Protein AF-A0A2E1AQG1-F1 (afdb_monomer)

Solvent-accessible surface area (backbone atoms only — not comparable to full-atom values): 12744 Å² total; per-residue (Å²): 137,88,87,83,90,90,83,89,88,88,87,85,87,79,85,88,83,90,83,78,85,82,71,75,78,73,75,79,74,76,80,74,81,80,77,79,81,77,80,82,77,78,82,75,81,82,76,81,82,84,79,79,64,72,43,69,56,70,80,37,76,49,60,61,78,71,33,79,49,62,46,41,30,23,23,71,47,75,44,97,76,49,41,70,67,37,51,75,57,57,34,44,80,48,44,34,42,35,45,45,58,97,94,46,77,48,78,45,64,56,65,44,76,56,95,62,32,36,41,38,72,43,82,41,80,38,78,95,74,76,41,54,16,45,30,39,39,42,34,47,84,71,81,81,67,60,66,88,73,76,58,65,41,94,36,27,29,37,33,42,35,42,34,62,42,83,81,75,77,86,47,96,64,69,104,54,77,70,61,92,80,46,55,71,66,58,48,28,61,77,67,69,55,79,131

pLDDT: mean 80.33, std 19.37, range [36.91, 98.69]

Structure (mmCIF, N/CA/C/O backbone):
data_AF-A0A2E1AQG1-F1
#
_entry.id   AF-A0A2E1AQG1-F1
#
loop_
_atom_site.group_PDB
_atom_site.id
_atom_site.type_symbol
_atom_site.label_atom_id
_atom_site.label_alt_id
_atom_site.label_comp_id
_atom_site.label_asym_id
_atom_site.label_entity_id
_atom_site.label_seq_id
_atom_site.pdbx_PDB_ins_code
_atom_site.Cartn_x
_atom_site.Cartn_y
_atom_site.Cartn_z
_atom_site.occupancy
_atom_site.B_iso_or_equiv
_atom_site.auth_seq_id
_atom_site.auth_comp_id
_atom_site.auth_asym_id
_atom_site.auth_atom_id
_atom_site.pdbx_PDB_model_num
ATOM 1 N N . MET A 1 1 ? -82.020 84.913 109.593 1.00 38.91 1 MET A N 1
ATOM 2 C CA . MET A 1 1 ? -80.993 85.312 108.605 1.00 38.91 1 MET A CA 1
ATOM 3 C C . MET A 1 1 ? -79.944 84.207 108.634 1.00 38.91 1 MET A C 1
ATOM 5 O O . MET A 1 1 ? -79.184 84.176 109.581 1.00 38.91 1 MET A O 1
ATOM 9 N N . LYS A 1 2 ? -80.034 83.095 107.892 1.00 45.03 2 LYS A N 1
ATOM 10 C CA . LYS A 1 2 ? -80.211 82.860 106.443 1.00 45.03 2 LYS A CA 1
ATOM 11 C C . LYS A 1 2 ? -79.104 83.507 105.603 1.00 45.03 2 LYS A C 1
ATOM 13 O O . LYS A 1 2 ? -79.274 84.641 105.178 1.00 45.03 2 LYS A O 1
ATOM 18 N N . THR A 1 3 ? -78.050 82.741 105.327 1.00 37.94 3 THR A N 1
ATOM 19 C CA . THR A 1 3 ? -77.220 82.851 104.119 1.00 37.94 3 THR A CA 1
ATOM 20 C C . THR A 1 3 ? -76.900 81.438 103.616 1.00 37.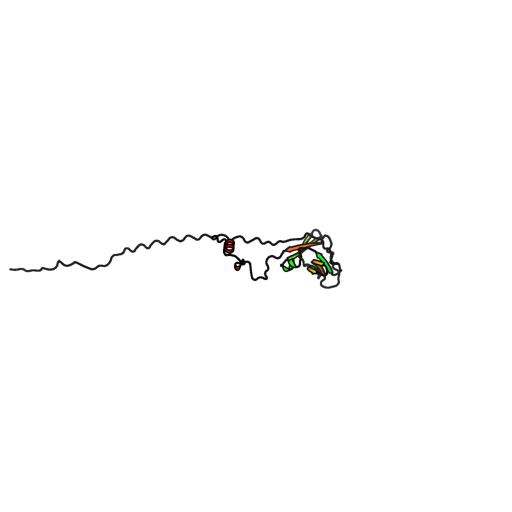94 3 THR A C 1
ATOM 22 O O . THR A 1 3 ? -76.412 80.577 104.340 1.00 37.94 3 THR A O 1
ATOM 25 N N . THR A 1 4 ? -77.342 81.217 102.384 1.00 45.06 4 THR A N 1
ATOM 26 C CA . THR A 1 4 ? -77.542 79.996 101.587 1.00 45.06 4 THR A CA 1
ATOM 27 C C . THR A 1 4 ? -76.288 79.654 100.762 1.00 45.06 4 THR A C 1
ATOM 29 O O . THR A 1 4 ? -75.619 80.559 100.286 1.00 45.06 4 THR A O 1
ATOM 32 N N . PHE A 1 5 ? -75.844 78.392 100.718 1.00 46.50 5 PHE A N 1
ATOM 33 C CA . PHE A 1 5 ? -76.221 77.330 99.757 1.00 46.50 5 PHE A CA 1
ATOM 34 C C . PHE A 1 5 ? -75.503 77.446 98.394 1.00 46.50 5 PHE A C 1
ATOM 36 O O . PHE A 1 5 ? -75.969 78.156 97.513 1.00 46.50 5 PHE A O 1
ATOM 43 N N . PHE A 1 6 ? -74.398 76.707 98.217 1.00 41.84 6 PHE A N 1
ATOM 44 C CA . PHE A 1 6 ? -73.864 76.304 96.906 1.00 41.84 6 PHE A CA 1
ATOM 45 C C . PHE A 1 6 ? -73.159 74.942 97.060 1.00 41.84 6 PHE A C 1
ATOM 47 O O . PHE A 1 6 ? -71.983 74.847 97.397 1.00 41.84 6 PHE A O 1
ATOM 54 N N . TYR A 1 7 ? -73.957 73.884 96.912 1.00 38.12 7 TYR A N 1
ATOM 55 C CA . TYR A 1 7 ? -73.575 72.472 96.925 1.00 38.12 7 TYR A CA 1
ATOM 56 C C . TYR A 1 7 ? -73.614 71.940 95.489 1.00 38.12 7 TYR A C 1
ATOM 58 O O . TYR A 1 7 ? -74.551 72.254 94.759 1.00 38.12 7 TYR A O 1
ATOM 66 N N . GLY A 1 8 ? -72.678 71.054 95.142 1.00 36.91 8 GLY A N 1
ATOM 67 C CA . GLY A 1 8 ? -72.889 70.077 94.068 1.00 36.91 8 GLY A CA 1
ATOM 68 C C . GLY A 1 8 ? -71.890 70.133 92.919 1.00 36.91 8 GLY A C 1
ATOM 69 O O . GLY A 1 8 ? -72.285 70.425 91.798 1.00 36.91 8 GLY A O 1
ATOM 70 N N . LEU A 1 9 ? -70.610 69.822 93.171 1.00 38.72 9 LEU A N 1
ATOM 71 C CA . LEU A 1 9 ? -69.660 69.558 92.082 1.00 38.72 9 LEU A CA 1
ATOM 72 C C . LEU A 1 9 ? -68.410 68.792 92.543 1.00 38.72 9 LEU A C 1
ATOM 74 O O . LEU A 1 9 ? -67.319 69.338 92.471 1.00 38.72 9 LEU A O 1
ATOM 78 N N . LEU A 1 10 ? -68.518 67.560 93.065 1.00 38.16 10 LEU A N 1
ATOM 79 C CA . LEU A 1 10 ? -67.290 66.775 93.298 1.00 38.16 10 LEU A CA 1
ATOM 80 C C . LEU A 1 10 ? -67.472 65.259 93.469 1.00 38.16 10 LEU A C 1
ATOM 82 O O . LEU A 1 10 ? -66.838 64.675 94.335 1.00 38.16 10 LEU A O 1
ATOM 86 N N . PHE A 1 11 ? -68.331 64.595 92.689 1.00 42.22 11 PHE A N 1
ATOM 87 C CA . PHE A 1 11 ? -68.419 63.126 92.768 1.00 42.22 11 PHE A CA 1
ATOM 88 C C . PHE A 1 11 ? -68.965 62.484 91.482 1.00 42.22 11 PHE A C 1
ATOM 90 O O . PHE A 1 11 ? -70.027 61.877 91.476 1.00 42.22 11 PHE A O 1
ATOM 97 N N . MET A 1 12 ? -68.262 62.646 90.358 1.00 44.31 12 MET A N 1
ATOM 98 C CA . MET A 1 12 ? -68.451 61.782 89.184 1.00 44.31 12 MET A CA 1
ATOM 99 C C . MET A 1 12 ? -67.261 61.915 88.231 1.00 44.31 12 MET A C 1
ATOM 101 O O . MET A 1 12 ? -67.184 62.849 87.443 1.00 44.31 12 MET A O 1
ATOM 105 N N . ALA A 1 13 ? -66.324 60.979 88.319 1.00 41.41 13 ALA A N 1
ATOM 106 C CA . ALA A 1 13 ? -65.370 60.696 87.249 1.00 41.41 13 ALA A CA 1
ATOM 107 C C . ALA A 1 13 ? -64.906 59.243 87.399 1.00 41.41 13 ALA A C 1
ATOM 109 O O . ALA A 1 13 ? -63.750 58.953 87.688 1.00 41.41 13 ALA A O 1
ATOM 110 N N . ALA A 1 14 ? -65.868 58.330 87.275 1.00 44.53 14 ALA A N 1
ATOM 111 C CA . ALA A 1 14 ? -65.609 56.926 87.027 1.00 44.53 14 ALA A CA 1
ATOM 112 C C . ALA A 1 14 ? -65.996 56.630 85.574 1.00 44.53 14 ALA A C 1
ATOM 114 O O . ALA A 1 14 ? -67.087 57.003 85.150 1.00 44.53 14 ALA A O 1
ATOM 115 N N . LEU A 1 15 ? -65.106 55.897 84.901 1.00 43.75 15 LEU A N 1
ATOM 116 C CA . LEU A 1 15 ? -65.308 55.093 83.691 1.00 43.75 15 LEU A CA 1
ATOM 117 C C . LEU A 1 15 ? -65.140 55.766 82.311 1.0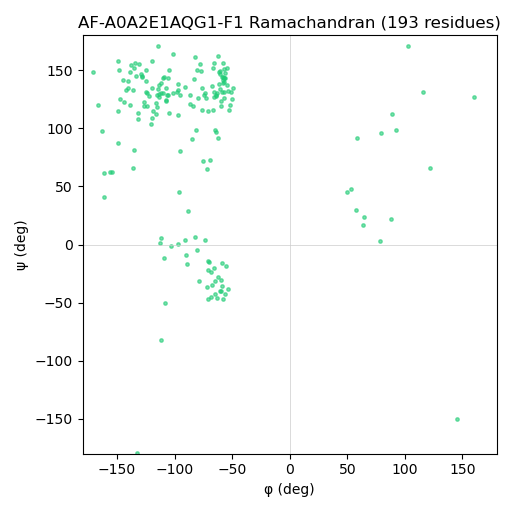0 43.75 15 LEU A C 1
ATOM 119 O O . LEU A 1 15 ? -65.990 56.506 81.828 1.00 43.75 15 LEU A O 1
ATOM 123 N N . SER A 1 16 ? -64.069 55.289 81.656 1.00 41.72 16 SER A N 1
ATOM 124 C CA . SER A 1 16 ? -63.984 54.919 80.233 1.00 41.72 16 SER A CA 1
ATOM 125 C C . SER A 1 16 ? -63.517 55.977 79.241 1.00 41.72 16 SER A C 1
ATOM 127 O O . SER A 1 16 ? -64.357 56.688 78.710 1.00 41.72 16 SER A O 1
ATOM 129 N N . ILE A 1 17 ? -62.225 55.938 78.863 1.00 51.69 17 ILE A N 1
ATOM 130 C CA . ILE A 1 17 ? -61.809 55.760 77.454 1.00 51.69 17 ILE A CA 1
ATOM 131 C C . ILE A 1 17 ? -60.454 55.020 77.405 1.00 51.69 17 ILE A C 1
ATOM 133 O O . ILE A 1 17 ? -59.435 55.527 77.868 1.00 51.69 17 ILE A O 1
ATOM 137 N N . SER A 1 18 ? -60.465 53.804 76.855 1.00 48.72 18 SER A N 1
ATOM 138 C CA . SER A 1 18 ? -59.291 53.017 76.457 1.00 48.72 18 SER A CA 1
ATOM 139 C C . SER A 1 18 ? -58.687 53.582 75.168 1.00 48.72 18 SER A C 1
ATOM 141 O O . SER A 1 18 ? -59.441 53.745 74.217 1.00 48.72 18 SER A O 1
ATOM 143 N N . SER A 1 19 ? -57.372 53.846 75.139 1.00 39.59 19 SER A N 1
ATOM 144 C CA . SER A 1 19 ? -56.445 53.913 73.974 1.00 39.59 19 SER A CA 1
ATOM 145 C C . SER A 1 19 ? -55.218 54.737 74.425 1.00 39.59 19 SER A C 1
ATOM 147 O O . SER A 1 19 ? -55.405 55.816 74.966 1.00 39.59 19 SER A O 1
ATOM 149 N N . CYS A 1 20 ? -53.943 54.363 74.328 1.00 41.78 20 CYS A N 1
ATOM 150 C CA . CYS A 1 20 ? -53.238 53.364 73.539 1.00 41.78 20 CYS A CA 1
ATOM 151 C C . CYS A 1 20 ? -52.234 52.625 74.440 1.00 41.78 20 CYS A C 1
ATOM 153 O O . CYS A 1 20 ? -51.431 53.263 75.122 1.00 41.78 20 CYS A O 1
ATOM 155 N N . SER A 1 21 ? -52.200 51.295 74.384 1.00 41.91 21 SER A N 1
ATOM 156 C CA . SER A 1 21 ? -50.970 50.565 74.689 1.00 41.91 21 SER A CA 1
ATOM 157 C C . SER A 1 21 ? -49.959 50.907 73.596 1.00 41.91 21 SER A C 1
ATOM 159 O O . SER A 1 21 ? -50.190 50.584 72.430 1.00 41.91 21 SER A O 1
ATOM 161 N N . LYS A 1 22 ? -48.851 51.571 73.942 1.00 42.59 22 LYS A N 1
ATOM 162 C CA . LYS A 1 22 ? -47.640 51.469 73.123 1.00 42.59 22 LYS A CA 1
ATOM 163 C C . LYS A 1 22 ? -47.213 50.009 73.234 1.00 42.59 22 LYS A C 1
ATOM 165 O O . LYS A 1 22 ? -46.691 49.612 74.269 1.00 42.59 22 LYS A O 1
ATOM 170 N N . GLY A 1 23 ? -47.558 49.206 72.230 1.00 46.06 23 GLY A N 1
ATOM 171 C CA . GLY A 1 23 ? -46.826 47.973 71.992 1.00 46.06 23 GLY A CA 1
ATOM 172 C C . GLY A 1 23 ? -45.388 48.393 71.740 1.00 46.06 23 GLY A C 1
ATOM 173 O O . GLY A 1 23 ? -45.147 49.290 70.934 1.00 46.06 23 GLY A O 1
ATOM 174 N N . GLU A 1 24 ? -44.467 47.854 72.522 1.00 49.00 24 GLU A N 1
ATOM 175 C CA . GLU A 1 24 ? -43.056 47.901 72.178 1.00 49.00 24 GLU A CA 1
ATOM 176 C C . GLU A 1 24 ? -42.952 47.185 70.830 1.00 49.00 24 GLU A C 1
ATOM 178 O O . GLU A 1 24 ? -43.411 46.046 70.709 1.00 49.00 24 GLU A O 1
ATOM 183 N N . ASP A 1 25 ? -42.496 47.896 69.796 1.00 55.56 25 ASP A N 1
ATOM 184 C CA . ASP A 1 25 ? -42.239 47.296 68.492 1.00 55.56 25 ASP A CA 1
ATOM 185 C C . ASP A 1 25 ? -41.330 46.088 68.739 1.00 55.56 25 ASP A C 1
ATOM 187 O O . ASP A 1 25 ? -40.238 46.232 69.294 1.00 55.56 25 ASP A O 1
ATOM 191 N N . GLY A 1 26 ? -41.834 44.888 68.438 1.00 56.31 26 GLY A N 1
ATOM 192 C CA . GLY A 1 26 ? -41.060 43.665 68.602 1.00 56.31 26 GLY A CA 1
ATOM 193 C C . GLY A 1 26 ? -39.784 43.803 67.787 1.00 56.31 26 GLY A C 1
ATOM 194 O O . GLY A 1 26 ? -39.863 44.144 66.609 1.00 56.31 26 GLY A O 1
ATOM 195 N N . GLU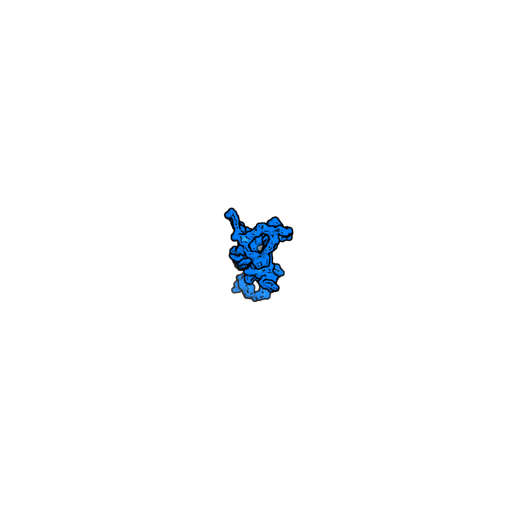 A 1 27 ? -38.629 43.597 68.422 1.00 58.84 27 GLU A N 1
ATOM 196 C CA . GLU A 1 27 ? -37.341 43.641 67.735 1.00 58.84 27 GLU A CA 1
ATOM 197 C C . GLU A 1 27 ? -37.415 42.759 66.481 1.00 58.84 27 GLU A C 1
ATOM 199 O O . GLU A 1 27 ? -37.796 41.586 66.569 1.00 58.84 27 GLU A O 1
ATOM 204 N N . ASP A 1 28 ? -37.102 43.334 65.314 1.00 66.12 28 ASP A N 1
ATOM 205 C CA . ASP A 1 28 ? -37.042 42.589 64.060 1.00 66.12 28 ASP A CA 1
ATOM 206 C C . ASP A 1 28 ? -36.148 41.361 64.273 1.00 66.12 28 ASP A C 1
ATOM 208 O O . ASP A 1 28 ? -34.978 41.479 64.651 1.00 66.12 28 ASP A O 1
ATOM 212 N N . GLY A 1 29 ? -36.719 40.168 64.081 1.00 67.75 29 GLY A N 1
ATOM 213 C CA . GLY A 1 29 ? -36.005 38.914 64.290 1.00 67.75 29 GLY A CA 1
ATOM 214 C C . GLY A 1 29 ? -34.706 38.899 63.485 1.00 67.75 29 GLY A C 1
ATOM 215 O O . GLY A 1 29 ? -34.706 39.236 62.300 1.00 67.75 29 GLY A O 1
ATOM 216 N N . LEU A 1 30 ? -33.599 38.523 64.135 1.00 71.00 30 LEU A N 1
ATOM 217 C CA . LEU A 1 30 ? -32.283 38.461 63.498 1.00 71.00 30 LEU A CA 1
ATOM 218 C C . LEU A 1 30 ? -32.367 37.680 62.171 1.00 71.00 30 LEU A C 1
ATOM 220 O O . LEU A 1 30 ? -32.979 36.606 62.150 1.00 71.00 30 LEU A O 1
ATOM 224 N N . PRO A 1 31 ? -31.754 38.175 61.075 1.00 77.19 31 PRO A N 1
ATOM 225 C CA . PRO A 1 31 ? -31.680 37.431 59.824 1.00 77.19 31 PRO A CA 1
ATOM 226 C C . PRO A 1 31 ? -31.146 36.019 60.075 1.00 77.19 31 PRO A C 1
ATOM 228 O O . PRO A 1 31 ? -30.139 35.847 60.766 1.00 77.19 31 PRO A O 1
ATOM 231 N N . GLY A 1 32 ? -31.836 35.010 59.535 1.00 81.00 32 GLY A N 1
ATOM 232 C CA . GLY A 1 32 ? -31.418 33.616 59.672 1.00 81.00 32 GLY A CA 1
ATOM 233 C C . GLY A 1 32 ? -29.993 33.405 59.139 1.00 81.00 32 GLY A C 1
ATOM 234 O O . GLY A 1 32 ? -29.563 34.139 58.243 1.00 81.00 32 GLY A O 1
ATOM 235 N N . PRO A 1 33 ? -29.243 32.427 59.676 1.00 82.25 33 PRO A N 1
ATOM 236 C CA . PRO A 1 33 ? -27.889 32.158 59.214 1.00 82.25 33 PRO A CA 1
ATOM 237 C C . PRO A 1 33 ? -27.889 31.866 57.710 1.00 82.25 33 PRO A C 1
ATOM 239 O O . PRO A 1 33 ? -28.781 31.191 57.192 1.00 82.25 33 PRO A O 1
ATOM 242 N N . GLN A 1 34 ? -26.885 32.389 57.008 1.00 82.31 34 GLN A N 1
ATOM 243 C CA . GLN A 1 34 ? -26.679 32.084 55.597 1.00 82.31 34 GLN A CA 1
ATOM 244 C C . GLN A 1 34 ? -26.499 30.569 55.431 1.00 82.31 34 GLN A C 1
ATOM 246 O O . GLN A 1 34 ? -25.725 29.958 56.167 1.00 82.31 34 GLN A O 1
ATOM 251 N N . GLY A 1 35 ? -27.227 29.975 54.480 1.00 82.00 35 GLY A N 1
ATOM 252 C CA . GLY A 1 35 ? -27.132 28.544 54.192 1.00 82.00 35 GLY A CA 1
ATOM 253 C C . GLY A 1 35 ? -25.704 28.136 53.833 1.00 82.00 35 GLY A C 1
ATOM 254 O O . GLY A 1 35 ? -24.978 28.902 53.194 1.00 82.00 35 GLY A O 1
ATOM 255 N N . GLU A 1 36 ? -25.304 26.940 54.261 1.00 85.62 36 GLU A N 1
ATOM 256 C CA . GLU A 1 36 ? -23.978 26.400 53.971 1.00 85.62 36 GLU A CA 1
ATOM 257 C C . GLU A 1 36 ? -23.747 26.317 52.457 1.00 85.62 36 GLU A C 1
ATOM 259 O O . GLU A 1 36 ? -24.650 26.001 51.677 1.00 85.62 36 GLU A O 1
ATOM 264 N N . GLN A 1 37 ? -22.522 26.629 52.031 1.00 83.88 37 GLN A N 1
ATOM 265 C CA . GLN A 1 37 ? -22.134 26.476 50.637 1.00 83.88 37 GLN A CA 1
ATOM 266 C C . GLN A 1 37 ? -22.192 24.990 50.262 1.00 83.88 37 GLN A C 1
ATOM 268 O O . GLN A 1 37 ? -21.618 24.152 50.955 1.00 83.88 37 GLN A O 1
ATOM 273 N N . GLY A 1 38 ? -22.879 24.670 49.161 1.00 82.25 38 GLY A N 1
ATOM 274 C CA . GLY A 1 38 ? -22.977 23.298 48.667 1.00 82.25 38 GLY A CA 1
ATOM 275 C C . GLY A 1 38 ? -21.599 22.688 48.402 1.00 82.25 38 GLY A C 1
ATOM 276 O O . GLY A 1 38 ? -20.685 23.378 47.943 1.00 82.25 38 GLY A O 1
ATOM 277 N N . ILE A 1 39 ? -21.460 21.394 48.694 1.00 82.94 39 ILE A N 1
ATOM 278 C CA . ILE A 1 39 ? -20.233 20.644 48.419 1.00 82.94 39 ILE A CA 1
ATOM 279 C C . ILE A 1 39 ? -19.897 20.704 46.925 1.00 82.94 39 ILE A C 1
ATOM 281 O O . ILE A 1 39 ? -20.778 20.626 46.066 1.00 82.94 39 ILE A O 1
ATOM 285 N N . GLN A 1 40 ? -18.613 20.867 46.612 1.00 83.44 40 GLN A N 1
ATOM 286 C CA . GLN A 1 40 ? -18.142 20.769 45.237 1.00 83.44 40 GLN A CA 1
ATOM 287 C C . GLN A 1 40 ? -18.389 19.341 44.732 1.00 83.44 40 GLN A C 1
ATOM 289 O O . GLN A 1 40 ? -18.037 18.383 45.417 1.00 83.44 40 GLN A O 1
ATOM 294 N N . GLY A 1 41 ? -18.999 19.210 43.551 1.00 79.88 41 GLY A N 1
ATOM 295 C CA . GLY A 1 41 ? -19.233 17.905 42.933 1.00 79.88 41 GLY A CA 1
ATOM 296 C C . GLY A 1 41 ? -17.924 17.159 42.672 1.00 79.88 41 GLY A C 1
ATOM 297 O O . GLY A 1 41 ? -16.897 17.780 42.385 1.00 79.88 41 GLY A O 1
ATOM 298 N N . GLU A 1 42 ? -17.967 15.832 42.777 1.00 83.06 42 GLU A N 1
ATOM 299 C CA . GLU A 1 42 ? -16.813 14.984 42.490 1.00 83.06 42 GLU A CA 1
ATOM 300 C C . GLU A 1 42 ? -16.373 15.127 41.028 1.00 83.06 42 GLU A C 1
ATOM 302 O O . GLU A 1 42 ? -17.171 15.389 40.122 1.00 83.06 42 GLU A O 1
ATOM 307 N N . GLN A 1 43 ? -15.071 14.969 40.791 1.00 75.25 43 GLN A N 1
ATOM 308 C CA . GLN A 1 43 ? -14.547 14.889 39.436 1.00 75.25 43 GLN A CA 1
ATOM 309 C C . GLN A 1 43 ? -15.116 13.633 38.764 1.00 75.25 43 GLN A C 1
ATOM 311 O O . GLN A 1 43 ? -15.009 12.541 39.314 1.00 75.25 43 GLN A O 1
ATOM 316 N N . GLY A 1 44 ? -15.704 13.786 37.573 1.00 75.56 44 GLY A N 1
ATOM 317 C CA . GLY A 1 44 ? -16.217 12.647 36.810 1.00 75.56 44 GLY A CA 1
ATOM 318 C C . GLY A 1 44 ? -15.124 11.608 36.509 1.00 75.56 44 GLY A C 1
ATOM 319 O O . GLY A 1 44 ? -13.938 11.959 36.482 1.00 75.56 44 GLY A O 1
ATOM 320 N N . PRO A 1 45 ? -15.499 10.339 36.263 1.00 70.06 45 PRO A N 1
ATOM 321 C CA . PRO A 1 45 ? -14.536 9.289 35.962 1.00 70.06 45 PRO A CA 1
ATOM 322 C C . PRO A 1 45 ? -13.706 9.650 34.725 1.00 70.06 45 PRO A C 1
ATOM 324 O O . PRO A 1 45 ? -14.197 10.260 33.770 1.00 70.06 45 PRO A O 1
ATOM 327 N N . GLN A 1 46 ? -12.431 9.267 34.742 1.00 59.84 46 GLN A N 1
ATOM 328 C CA . GLN A 1 46 ? -11.579 9.356 33.562 1.00 59.84 46 GLN A CA 1
ATOM 329 C C . GLN A 1 46 ? -12.182 8.487 32.446 1.00 59.84 46 GLN A C 1
ATOM 331 O O . GLN A 1 46 ? -12.573 7.352 32.698 1.00 59.84 46 GLN A O 1
ATOM 336 N N . GLY A 1 47 ? -12.270 9.018 31.223 1.00 56.62 47 GLY A N 1
ATOM 337 C CA . GLY A 1 47 ? -12.744 8.238 30.076 1.00 56.62 47 GLY A CA 1
ATOM 338 C C . GLY A 1 47 ? -11.853 7.019 29.807 1.00 56.62 47 GLY A C 1
ATOM 339 O O . GLY A 1 47 ? -10.647 7.072 30.055 1.00 56.62 47 GLY A O 1
ATOM 340 N N . GLU A 1 48 ? -12.446 5.942 29.285 1.00 48.22 48 GLU A N 1
ATOM 341 C CA . GLU A 1 48 ? -11.720 4.719 28.923 1.00 48.22 48 GLU A CA 1
ATOM 342 C C . GLU A 1 48 ? -10.550 5.027 27.964 1.00 48.22 48 GLU A C 1
ATOM 344 O O . GLU A 1 48 ? -10.715 5.821 27.027 1.00 48.22 48 GLU A O 1
ATOM 349 N N . PRO A 1 49 ? -9.363 4.422 28.155 1.00 52.34 49 PRO A N 1
ATOM 350 C CA . PRO A 1 49 ? -8.250 4.570 27.224 1.00 52.34 49 PRO A CA 1
ATOM 351 C C . PRO A 1 49 ? -8.646 4.135 25.804 1.00 52.34 49 PRO A C 1
ATOM 353 O O . PRO A 1 49 ? -9.171 3.043 25.604 1.00 52.34 49 PRO A O 1
ATOM 356 N N . GLY A 1 50 ? -8.357 4.961 24.794 1.00 56.19 50 GLY A N 1
ATOM 357 C CA . GLY A 1 50 ? -8.554 4.574 23.393 1.00 56.19 50 GLY A CA 1
ATOM 358 C C . GLY A 1 50 ? -7.616 3.428 22.991 1.00 56.19 50 GLY A C 1
ATOM 359 O O . GLY A 1 50 ? -6.403 3.534 23.156 1.00 56.19 50 GLY A O 1
ATOM 360 N N . THR A 1 51 ? -8.156 2.339 22.441 1.00 54.44 51 THR A N 1
ATOM 361 C CA . THR A 1 51 ? -7.422 1.101 22.116 1.00 54.44 51 THR A CA 1
ATOM 362 C C . THR A 1 51 ? -6.964 1.037 20.656 1.00 54.44 51 THR A C 1
ATOM 364 O O . THR A 1 51 ? -7.170 0.019 19.995 1.00 54.44 51 THR A O 1
ATOM 367 N N . ALA A 1 52 ? -6.388 2.105 20.092 1.00 61.31 52 ALA A N 1
ATOM 368 C CA . ALA A 1 52 ? -5.869 2.020 18.724 1.00 61.31 52 ALA A CA 1
ATOM 369 C C . ALA A 1 52 ? -4.718 0.995 18.683 1.00 61.31 52 ALA A C 1
ATOM 371 O O . ALA A 1 52 ? -3.580 1.304 19.037 1.00 61.31 52 ALA A O 1
ATOM 372 N N . ASN A 1 53 ? -5.028 -0.242 18.289 1.00 79.81 53 ASN A N 1
ATOM 373 C CA . ASN A 1 53 ? -4.089 -1.356 18.188 1.00 79.81 53 ASN A CA 1
ATOM 374 C C . ASN A 1 53 ? -3.216 -1.168 16.941 1.00 79.81 53 ASN A C 1
ATOM 376 O O . ASN A 1 53 ? -3.392 -1.845 15.932 1.00 79.81 53 ASN A O 1
ATOM 380 N N . VAL A 1 54 ? -2.304 -0.196 16.990 1.00 89.75 54 VAL A N 1
ATOM 381 C CA . VAL A 1 54 ? -1.400 0.120 15.880 1.00 89.75 54 VAL A CA 1
ATOM 382 C C . VAL A 1 54 ? -0.370 -0.998 15.734 1.00 89.75 54 VAL A C 1
ATOM 384 O O . VAL A 1 54 ? 0.475 -1.200 16.606 1.00 89.75 54 VAL A O 1
ATOM 387 N N . MET A 1 55 ? -0.415 -1.703 14.608 1.00 91.12 55 MET A N 1
ATOM 388 C CA . MET A 1 55 ? 0.533 -2.758 14.251 1.00 91.12 55 MET A CA 1
ATOM 389 C C . MET A 1 55 ? 1.424 -2.275 13.111 1.00 91.12 55 MET A C 1
ATOM 391 O O . MET A 1 55 ? 0.957 -1.578 12.218 1.00 91.12 55 MET A O 1
ATOM 395 N N . TYR A 1 56 ? 2.701 -2.649 13.096 1.00 95.38 56 TYR A N 1
ATOM 396 C CA . TYR A 1 56 ? 3.607 -2.306 11.999 1.00 95.38 56 TYR A CA 1
ATOM 397 C C . TYR A 1 56 ? 4.445 -3.506 11.573 1.00 95.38 56 TYR A C 1
ATOM 399 O O . TYR A 1 56 ? 4.744 -4.385 12.380 1.00 95.38 56 TYR A O 1
ATOM 407 N N . SER A 1 57 ? 4.839 -3.526 10.303 1.00 97.75 57 SER A N 1
ATOM 408 C CA . SER A 1 57 ? 5.764 -4.520 9.769 1.00 97.75 57 SER A CA 1
ATOM 409 C C . SER A 1 57 ? 7.222 -4.158 10.062 1.00 97.75 57 SER A C 1
ATOM 411 O O . SER A 1 57 ? 7.587 -2.987 10.253 1.00 97.75 57 SER A O 1
ATOM 413 N N . ASP A 1 58 ? 8.108 -5.145 9.970 1.00 97.56 58 ASP A N 1
ATOM 414 C CA . ASP A 1 58 ? 9.522 -4.854 9.759 1.00 97.56 58 ASP A CA 1
ATOM 415 C C . ASP A 1 58 ? 9.747 -4.127 8.425 1.00 97.56 58 ASP A C 1
ATOM 417 O O . ASP A 1 58 ? 8.878 -4.080 7.548 1.00 97.56 58 ASP A O 1
ATOM 421 N N . TRP A 1 59 ? 10.915 -3.496 8.300 1.00 97.75 59 TRP A N 1
ATOM 422 C CA . TRP A 1 59 ? 11.352 -2.958 7.015 1.00 97.75 59 TRP A CA 1
ATOM 423 C C . TRP A 1 59 ? 11.755 -4.115 6.107 1.00 97.75 59 TRP A C 1
ATOM 425 O O . TRP A 1 59 ? 12.611 -4.910 6.487 1.00 97.75 59 TRP A O 1
ATOM 435 N N . MET A 1 60 ? 11.178 -4.179 4.912 1.00 97.62 60 MET A N 1
ATOM 436 C CA . MET A 1 60 ? 11.389 -5.268 3.959 1.00 97.62 60 MET A CA 1
ATOM 437 C C . MET A 1 60 ? 11.868 -4.752 2.601 1.00 97.62 60 MET A C 1
ATOM 439 O O . MET A 1 60 ? 11.537 -3.622 2.230 1.00 97.62 60 MET A O 1
ATOM 443 N N . PRO A 1 61 ? 12.651 -5.548 1.854 1.00 97.19 61 PRO A N 1
ATOM 444 C CA . PRO A 1 61 ? 13.042 -5.194 0.498 1.00 97.19 61 PRO A CA 1
ATOM 445 C C . PRO A 1 61 ? 11.832 -5.178 -0.436 1.00 97.19 61 PRO A C 1
ATOM 447 O O . PRO A 1 61 ? 10.860 -5.909 -0.245 1.00 97.19 61 PRO A O 1
ATOM 450 N N . ILE A 1 62 ? 11.921 -4.362 -1.481 1.00 97.31 62 ILE A N 1
ATOM 451 C CA . ILE A 1 62 ? 10.960 -4.386 -2.581 1.00 97.31 62 ILE A CA 1
ATOM 452 C C . ILE A 1 62 ? 11.322 -5.548 -3.509 1.00 97.31 62 ILE A C 1
ATOM 454 O O . ILE A 1 62 ? 12.452 -5.636 -3.993 1.00 97.31 62 ILE A O 1
ATOM 458 N N . VAL A 1 63 ? 10.353 -6.422 -3.779 1.00 96.81 63 VAL A N 1
ATOM 459 C CA . VAL A 1 63 ? 10.507 -7.580 -4.670 1.00 96.81 63 VAL A CA 1
ATOM 460 C C . VAL A 1 63 ? 9.333 -7.605 -5.6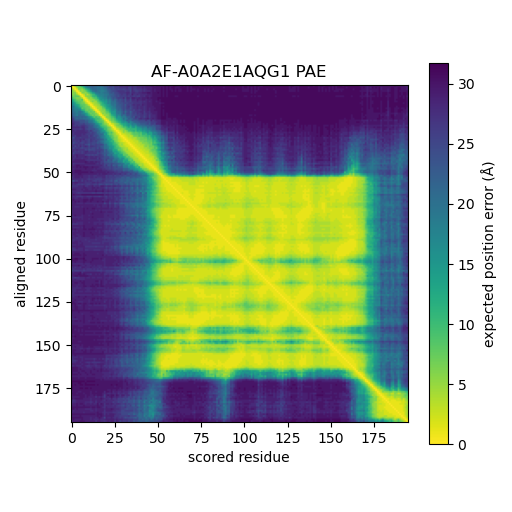35 1.00 96.81 63 VAL A C 1
ATOM 462 O O . VAL A 1 63 ? 8.216 -7.848 -5.200 1.00 96.81 63 VAL A O 1
ATOM 465 N N . TRP A 1 64 ? 9.567 -7.386 -6.932 1.00 97.19 64 TRP A N 1
ATOM 466 C CA . TRP A 1 64 ? 8.531 -7.325 -7.977 1.00 97.19 64 TRP A CA 1
ATOM 467 C C . TRP A 1 64 ? 7.918 -8.701 -8.311 1.00 97.19 64 TRP A C 1
ATOM 469 O O . TRP A 1 64 ? 8.079 -9.225 -9.410 1.00 97.19 64 TRP A O 1
ATOM 479 N N . ASN A 1 65 ? 7.227 -9.309 -7.343 1.00 96.31 65 ASN A N 1
ATOM 480 C CA . ASN A 1 65 ? 6.690 -10.674 -7.406 1.00 96.31 65 ASN A CA 1
ATOM 481 C C . ASN A 1 65 ? 5.362 -10.814 -8.185 1.00 96.31 65 ASN A C 1
ATOM 483 O O . ASN A 1 65 ? 4.913 -11.939 -8.384 1.00 96.31 65 ASN A O 1
ATOM 487 N N . ILE A 1 66 ? 4.748 -9.714 -8.647 1.00 96.38 66 ILE A N 1
ATOM 488 C CA . ILE A 1 66 ? 3.514 -9.743 -9.460 1.00 96.38 66 ILE A CA 1
ATOM 489 C C . ILE A 1 66 ? 3.780 -9.359 -10.919 1.00 96.38 66 ILE A C 1
ATOM 491 O O . ILE A 1 66 ? 3.354 -10.068 -11.828 1.00 96.38 66 ILE A O 1
ATOM 495 N N . ARG A 1 67 ? 4.462 -8.233 -11.160 1.00 95.75 67 ARG A N 1
ATOM 496 C CA . ARG A 1 67 ? 4.879 -7.788 -12.502 1.00 95.75 67 ARG A CA 1
ATOM 497 C C . ARG A 1 67 ? 6.221 -7.088 -12.427 1.00 95.75 67 ARG A C 1
ATOM 499 O O . ARG A 1 67 ? 6.432 -6.283 -11.525 1.00 95.75 67 ARG A O 1
ATOM 506 N N . ASP A 1 68 ? 7.060 -7.320 -13.427 1.00 96.00 68 ASP A N 1
ATOM 507 C CA . ASP A 1 68 ? 8.361 -6.670 -13.579 1.00 96.00 68 ASP A CA 1
ATOM 508 C C . ASP A 1 68 ? 8.578 -6.240 -15.040 1.00 96.00 68 ASP A C 1
ATOM 510 O O . ASP A 1 68 ? 9.411 -6.774 -15.770 1.00 96.00 68 ASP A O 1
ATOM 514 N N . GLU A 1 69 ? 7.768 -5.287 -15.505 1.00 94.00 69 GLU A N 1
ATOM 515 C CA . GLU A 1 69 ? 7.805 -4.779 -16.879 1.00 94.00 69 GLU A CA 1
ATOM 516 C C . GLU A 1 69 ? 8.549 -3.428 -16.940 1.00 94.00 69 GLU A C 1
ATOM 518 O O . GLU A 1 69 ? 8.764 -2.782 -15.907 1.00 94.00 69 GLU A O 1
ATOM 523 N N . PRO A 1 70 ? 8.980 -2.956 -18.127 1.00 92.44 70 PRO A N 1
ATOM 524 C CA . PRO A 1 70 ? 9.722 -1.698 -18.246 1.00 92.44 70 PRO A CA 1
ATOM 525 C C . PRO A 1 70 ? 8.973 -0.466 -17.725 1.00 92.44 70 PRO A C 1
ATOM 527 O O . PRO A 1 70 ? 9.603 0.427 -17.165 1.00 92.44 70 PRO A O 1
ATOM 530 N N . THR A 1 71 ? 7.651 -0.410 -17.894 1.00 93.19 71 THR A N 1
ATOM 531 C CA . THR A 1 71 ? 6.815 0.759 -17.560 1.00 93.19 71 THR A CA 1
ATOM 532 C C . THR A 1 71 ? 5.913 0.545 -16.348 1.00 93.19 71 THR A C 1
ATOM 534 O O . THR A 1 71 ? 5.323 1.507 -15.852 1.00 93.19 71 THR A O 1
ATOM 537 N N . PHE A 1 72 ? 5.793 -0.696 -15.874 1.00 95.56 72 PHE A N 1
ATOM 538 C CA . PHE A 1 72 ? 4.930 -1.064 -14.760 1.00 95.56 72 PHE A CA 1
ATOM 539 C C . PHE A 1 72 ? 5.545 -2.220 -13.977 1.00 95.56 72 PHE A C 1
ATOM 541 O O . PHE A 1 72 ? 5.830 -3.286 -14.521 1.00 95.56 72 PHE A O 1
ATOM 548 N N . LYS A 1 73 ? 5.717 -2.027 -12.676 1.00 97.69 73 LYS A N 1
ATOM 549 C CA . LYS A 1 73 ? 6.161 -3.065 -11.753 1.00 97.69 73 LYS A CA 1
ATOM 550 C C . LYS A 1 73 ? 5.205 -3.120 -10.582 1.00 97.69 73 LYS A C 1
ATOM 552 O O . LYS A 1 73 ? 4.679 -2.094 -10.151 1.00 97.69 73 LYS A O 1
ATOM 557 N N . SER A 1 74 ? 4.965 -4.311 -10.063 1.00 97.69 74 SER A N 1
ATOM 558 C CA . SER A 1 74 ? 4.121 -4.471 -8.890 1.00 97.69 74 SER A CA 1
ATOM 559 C C . SER A 1 74 ? 4.551 -5.643 -8.042 1.00 97.69 74 SER A C 1
ATOM 561 O O . SER A 1 74 ? 5.048 -6.652 -8.551 1.00 97.69 74 SER A O 1
ATOM 563 N N . MET A 1 75 ? 4.295 -5.508 -6.750 1.00 98.00 75 MET A N 1
ATOM 564 C CA . MET A 1 75 ? 4.440 -6.580 -5.784 1.00 98.00 75 MET A CA 1
ATOM 565 C C . MET A 1 75 ? 3.196 -6.712 -4.917 1.00 98.00 75 MET A C 1
ATOM 567 O O . MET A 1 75 ? 2.462 -5.740 -4.743 1.00 98.00 75 MET A O 1
ATOM 571 N N . LEU A 1 76 ? 2.987 -7.903 -4.375 1.00 98.31 76 LEU A N 1
ATOM 572 C CA . LEU A 1 76 ? 1.992 -8.204 -3.358 1.00 98.31 76 LEU A CA 1
ATOM 573 C C . LEU A 1 76 ? 2.717 -8.537 -2.056 1.00 98.31 76 LEU A C 1
ATOM 575 O O . LEU A 1 76 ? 3.651 -9.344 -2.047 1.00 98.31 76 LEU A O 1
ATOM 579 N N . ILE A 1 77 ? 2.278 -7.897 -0.979 1.00 98.19 77 ILE A N 1
ATOM 580 C CA . ILE A 1 77 ? 2.636 -8.232 0.394 1.00 98.19 77 ILE A CA 1
ATOM 581 C C . ILE A 1 77 ? 1.420 -8.926 1.001 1.00 98.19 77 ILE A C 1
ATOM 583 O O . ILE A 1 77 ? 0.373 -8.299 1.176 1.00 98.19 77 ILE A O 1
ATOM 587 N N . GLU A 1 78 ? 1.578 -10.209 1.300 1.00 96.56 78 GLU A N 1
ATOM 588 C CA . GLU A 1 78 ? 0.564 -11.021 1.966 1.00 96.56 78 GLU A CA 1
ATOM 589 C C . GLU A 1 78 ? 0.707 -10.867 3.480 1.00 96.56 78 GLU A C 1
ATOM 591 O O . GLU A 1 78 ? 1.794 -11.008 4.045 1.00 96.56 78 GLU A O 1
ATOM 596 N N . ASP A 1 79 ? -0.405 -10.557 4.135 1.00 95.25 79 ASP A N 1
ATOM 597 C CA . ASP A 1 79 ? -0.519 -10.498 5.584 1.00 95.25 79 ASP A CA 1
ATOM 598 C C . ASP A 1 79 ? -1.909 -11.009 5.949 1.00 95.25 79 ASP A C 1
ATOM 600 O O . ASP A 1 79 ? -2.903 -10.453 5.493 1.00 95.25 79 ASP A O 1
ATOM 604 N N . GLU A 1 80 ? -1.979 -12.046 6.783 1.00 93.62 80 GLU A N 1
ATOM 605 C CA . GLU A 1 80 ? -3.236 -12.673 7.218 1.00 93.62 80 GLU A CA 1
ATOM 606 C C . GLU A 1 80 ? -4.199 -11.707 7.929 1.00 93.62 80 GLU A C 1
ATOM 608 O O . GLU A 1 80 ? -5.377 -12.009 8.094 1.00 93.62 80 GLU A O 1
ATOM 613 N N . ARG A 1 81 ? -3.705 -10.541 8.363 1.00 92.44 81 ARG A N 1
ATOM 614 C CA . ARG A 1 81 ? -4.499 -9.477 8.989 1.00 92.44 81 ARG A CA 1
ATOM 615 C C . ARG A 1 81 ? -5.071 -8.489 7.978 1.00 92.44 81 ARG A C 1
ATOM 617 O O . ARG A 1 81 ? -5.940 -7.706 8.344 1.00 92.44 81 ARG A O 1
ATOM 624 N N . VAL A 1 82 ? -4.558 -8.465 6.747 1.00 96.00 82 VAL A N 1
ATOM 625 C CA . VAL A 1 82 ? -5.031 -7.582 5.675 1.00 96.00 82 VAL A CA 1
ATOM 626 C C . VAL A 1 82 ? -6.034 -8.355 4.837 1.00 96.00 82 VAL A C 1
ATOM 628 O O . VAL A 1 82 ? -5.706 -8.889 3.781 1.00 96.00 82 VAL A O 1
ATOM 631 N N . THR A 1 83 ? -7.258 -8.409 5.345 1.00 95.69 83 THR A N 1
ATOM 632 C CA . THR A 1 83 ? -8.381 -9.099 4.715 1.00 95.69 83 THR A CA 1
ATOM 633 C C . THR A 1 83 ? -9.469 -8.121 4.281 1.00 95.69 83 THR A C 1
ATOM 635 O O . THR A 1 83 ? -9.450 -6.946 4.652 1.00 95.69 83 THR A O 1
ATOM 638 N N . GLU A 1 84 ? -10.454 -8.606 3.533 1.00 94.75 84 GLU A N 1
ATOM 639 C CA . GLU A 1 84 ? -11.659 -7.844 3.187 1.00 94.75 84 GLU A CA 1
ATOM 640 C C . GLU A 1 84 ? -12.370 -7.343 4.450 1.00 94.75 84 GLU A C 1
ATOM 642 O O . GLU A 1 84 ? -12.687 -6.163 4.547 1.00 94.75 84 GLU A O 1
ATOM 647 N N . ASP A 1 85 ? -12.483 -8.196 5.474 1.00 91.75 85 ASP A N 1
ATOM 648 C CA . ASP A 1 85 ? -13.049 -7.839 6.782 1.00 91.75 85 ASP A CA 1
ATOM 649 C C . ASP A 1 85 ? -12.276 -6.698 7.467 1.00 91.75 85 ASP A C 1
ATOM 651 O O . ASP A 1 85 ? -12.878 -5.775 8.021 1.00 91.75 85 ASP A O 1
ATOM 655 N N . PHE A 1 86 ? -10.940 -6.689 7.377 1.00 92.38 86 PHE A N 1
ATOM 656 C CA . PHE A 1 86 ? -10.135 -5.576 7.890 1.00 92.38 86 PHE A CA 1
ATOM 657 C C . PHE A 1 86 ? -10.486 -4.257 7.190 1.00 92.38 86 PHE A C 1
ATOM 659 O O . PHE A 1 86 ? -10.561 -3.217 7.843 1.00 92.38 86 PHE A O 1
ATOM 666 N N . ILE A 1 87 ? -10.714 -4.280 5.876 1.00 94.06 87 ILE A N 1
ATOM 667 C CA . ILE A 1 87 ? -11.103 -3.089 5.112 1.00 94.06 87 ILE A CA 1
ATOM 668 C C . ILE A 1 87 ? -12.535 -2.662 5.456 1.00 94.06 87 ILE A C 1
ATOM 670 O O . ILE A 1 87 ? -12.765 -1.487 5.755 1.00 94.06 87 ILE A O 1
ATOM 674 N N . ASP A 1 88 ? -13.475 -3.605 5.478 1.00 91.25 88 ASP A N 1
ATOM 675 C CA . ASP A 1 88 ? -14.902 -3.362 5.717 1.00 91.25 88 ASP A CA 1
ATOM 676 C C . ASP A 1 88 ? -15.183 -2.824 7.123 1.00 91.25 88 ASP A C 1
ATOM 678 O O . ASP A 1 88 ? -16.086 -2.009 7.319 1.00 91.25 88 ASP A O 1
ATOM 682 N N . THR A 1 89 ? -14.370 -3.214 8.104 1.00 87.12 89 THR A N 1
ATOM 683 C CA . THR A 1 89 ? -14.470 -2.726 9.486 1.00 87.12 89 THR A CA 1
ATOM 684 C C . THR A 1 89 ? -13.791 -1.372 9.709 1.00 87.12 89 THR A C 1
ATOM 686 O O . THR A 1 89 ? -13.746 -0.888 10.839 1.00 87.12 89 THR A O 1
ATOM 689 N N . GLY A 1 90 ? -13.298 -0.713 8.654 1.00 88.50 90 GLY A N 1
ATOM 690 C CA . GLY A 1 90 ? -12.684 0.617 8.728 1.00 88.50 90 GLY A CA 1
ATOM 691 C C . GLY A 1 90 ? -11.186 0.595 9.031 1.00 88.50 90 GLY A C 1
ATOM 692 O O . GLY A 1 90 ? -10.640 1.584 9.529 1.00 88.50 90 GLY A O 1
ATOM 693 N N . GLY A 1 91 ? -10.518 -0.525 8.756 1.00 92.81 91 GLY A N 1
ATOM 694 C CA . GLY A 1 91 ? -9.077 -0.655 8.876 1.00 92.81 91 GLY A CA 1
ATOM 695 C C . GLY A 1 91 ? -8.329 0.301 7.949 1.00 92.81 91 GLY A C 1
ATOM 696 O O . GLY A 1 91 ? -8.666 0.496 6.781 1.00 92.81 91 GLY A O 1
ATOM 697 N N . VAL A 1 92 ? -7.268 0.903 8.477 1.00 95.44 92 VAL A N 1
ATOM 698 C CA . VAL A 1 92 ? -6.400 1.825 7.745 1.00 95.44 92 VAL A CA 1
ATOM 699 C C . VAL A 1 92 ? -5.044 1.176 7.520 1.00 95.44 92 VAL A C 1
ATOM 701 O O . VAL A 1 92 ? -4.398 0.704 8.458 1.00 95.44 92 VAL A O 1
ATOM 704 N N . ILE A 1 93 ? -4.589 1.217 6.269 1.00 98.06 93 ILE A N 1
ATOM 705 C CA . ILE A 1 93 ? -3.250 0.795 5.859 1.00 98.06 93 ILE A CA 1
ATOM 706 C C . ILE A 1 93 ? -2.444 2.047 5.529 1.00 98.06 93 ILE A C 1
ATOM 708 O O . ILE A 1 93 ? -2.833 2.839 4.673 1.00 98.06 93 ILE A O 1
ATOM 712 N N . LEU A 1 94 ? -1.305 2.228 6.191 1.00 98.19 94 LEU A N 1
ATOM 713 C CA . LEU A 1 94 ? -0.327 3.256 5.840 1.00 98.19 94 LEU A CA 1
ATOM 714 C C . LEU A 1 94 ? 0.937 2.569 5.344 1.00 98.19 94 LEU A C 1
ATOM 716 O O . LEU A 1 94 ? 1.491 1.735 6.052 1.00 98.19 94 LEU A O 1
ATOM 720 N N . VAL A 1 95 ? 1.427 2.942 4.165 1.00 98.69 95 VAL A N 1
ATOM 721 C CA . VAL A 1 95 ? 2.658 2.373 3.602 1.00 98.69 95 VAL A CA 1
ATOM 722 C C . VAL A 1 95 ? 3.744 3.438 3.536 1.00 98.69 95 VAL A C 1
ATOM 724 O O . VAL A 1 95 ? 3.493 4.579 3.150 1.00 98.69 95 VAL A O 1
ATOM 727 N N . PHE A 1 96 ? 4.962 3.063 3.911 1.00 98.50 96 PHE A N 1
ATOM 728 C CA . PHE A 1 96 ? 6.129 3.930 3.971 1.00 98.50 96 PHE A CA 1
ATOM 729 C C . PHE A 1 96 ? 7.278 3.352 3.152 1.00 98.50 96 PHE A C 1
ATOM 731 O O . PHE A 1 96 ? 7.549 2.154 3.204 1.00 98.50 96 PHE A O 1
ATOM 738 N N . LEU A 1 97 ? 8.001 4.232 2.465 1.00 97.75 97 LEU A N 1
ATOM 739 C CA . LEU A 1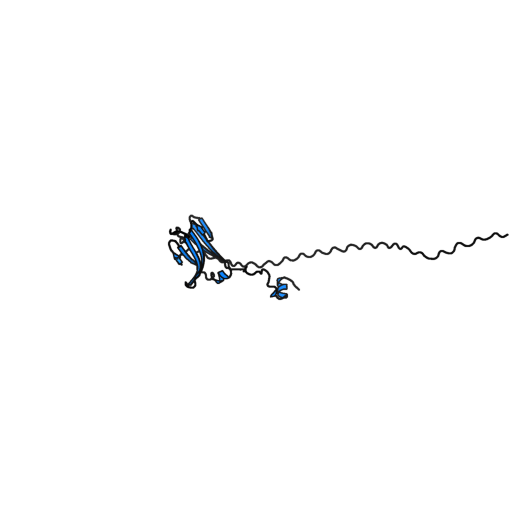 97 ? 9.266 3.947 1.804 1.00 97.75 97 LEU A CA 1
ATOM 740 C C . LEU A 1 97 ? 10.408 4.560 2.618 1.00 97.75 97 LEU A C 1
ATOM 742 O O . LEU A 1 97 ? 10.397 5.755 2.922 1.00 97.75 97 LEU A O 1
ATOM 746 N N . LYS A 1 98 ? 11.424 3.758 2.923 1.00 97.25 98 LYS A N 1
ATOM 747 C CA . LYS A 1 98 ? 12.726 4.218 3.400 1.00 97.25 98 LYS A CA 1
ATOM 748 C C . LYS A 1 98 ? 13.698 4.269 2.233 1.00 97.25 98 LYS A C 1
ATOM 750 O O . LYS A 1 98 ? 13.827 3.290 1.505 1.00 97.25 98 LYS A O 1
ATOM 755 N N . LEU A 1 99 ? 14.393 5.394 2.113 1.00 93.75 99 LEU A N 1
ATOM 756 C CA . LEU A 1 99 ? 15.461 5.627 1.153 1.00 93.75 99 LEU A CA 1
ATOM 757 C C . LEU A 1 99 ? 16.766 5.858 1.913 1.00 93.75 99 LEU A C 1
ATOM 759 O O . LEU A 1 99 ? 16.853 6.789 2.715 1.00 93.75 99 LEU A O 1
ATOM 763 N N . THR A 1 100 ? 17.775 5.040 1.642 1.00 94.06 100 THR A N 1
ATOM 764 C CA . THR A 1 100 ? 19.116 5.137 2.218 1.00 94.06 100 THR A CA 1
ATOM 765 C C . THR A 1 100 ? 20.136 5.243 1.092 1.00 94.06 100 THR A C 1
ATOM 767 O O . THR A 1 100 ? 20.267 4.339 0.271 1.00 94.06 100 THR A O 1
ATOM 770 N N . GLY A 1 101 ? 20.884 6.344 1.054 1.00 89.56 101 GLY A N 1
ATOM 771 C CA . GLY A 1 101 ? 21.907 6.579 0.037 1.00 89.56 101 GLY A CA 1
ATOM 772 C C . GLY A 1 101 ? 22.751 7.810 0.353 1.00 89.56 101 GLY A C 1
ATOM 773 O O . GLY A 1 101 ? 22.278 8.749 0.990 1.00 89.56 101 GLY A O 1
ATOM 774 N N . GLY A 1 102 ? 24.030 7.798 -0.042 1.00 86.69 102 GLY A N 1
ATOM 775 C CA . GLY A 1 102 ? 24.932 8.945 0.148 1.00 86.69 102 GLY A CA 1
ATOM 776 C C . GLY A 1 102 ? 25.094 9.398 1.608 1.00 86.69 102 GLY A C 1
ATOM 777 O O . GLY A 1 102 ? 25.274 10.584 1.862 1.00 86.69 102 GLY A O 1
ATOM 778 N N . GLY A 1 103 ? 24.967 8.476 2.571 1.00 91.44 103 GLY A N 1
ATOM 779 C CA . GLY A 1 103 ? 25.036 8.773 4.009 1.00 91.44 103 GLY A CA 1
ATOM 780 C C . GLY A 1 103 ? 23.765 9.385 4.612 1.00 91.44 103 GLY A C 1
ATOM 781 O O . GLY A 1 103 ? 23.753 9.692 5.799 1.00 91.44 103 GLY A O 1
ATOM 782 N N . THR A 1 104 ? 22.694 9.545 3.830 1.00 93.81 104 THR A N 1
ATOM 783 C CA . THR A 1 104 ? 21.402 10.067 4.298 1.00 93.81 104 THR A CA 1
ATOM 784 C C . THR A 1 104 ? 20.351 8.960 4.312 1.00 93.81 104 THR A C 1
ATOM 786 O O . THR A 1 104 ? 20.328 8.098 3.434 1.00 93.81 104 THR A O 1
ATOM 789 N N . THR A 1 105 ? 19.470 8.986 5.313 1.00 95.75 105 THR A N 1
ATOM 790 C CA . THR A 1 105 ? 18.264 8.151 5.376 1.00 95.75 105 THR A CA 1
ATOM 791 C C . THR A 1 105 ? 17.034 9.047 5.429 1.00 95.75 105 THR A C 1
ATOM 793 O O . THR A 1 105 ? 17.000 10.022 6.177 1.00 95.75 105 THR A O 1
ATOM 796 N N . SER A 1 106 ? 16.015 8.731 4.638 1.00 95.69 106 SER A N 1
ATOM 797 C CA . SER A 1 106 ? 14.728 9.427 4.627 1.00 95.69 106 SER A CA 1
ATOM 798 C C . SER A 1 106 ? 13.588 8.421 4.630 1.00 95.69 106 SER A C 1
ATOM 800 O O . SER A 1 106 ? 13.702 7.355 4.031 1.00 95.69 106 SER A O 1
ATOM 802 N N . VAL A 1 107 ? 12.488 8.760 5.299 1.00 97.50 107 VAL A N 1
ATOM 803 C CA . VAL A 1 107 ? 11.258 7.962 5.306 1.00 97.50 107 VAL A CA 1
ATOM 804 C C . VAL A 1 107 ? 10.123 8.836 4.803 1.00 97.50 107 VAL A C 1
ATOM 806 O O . VAL A 1 107 ? 9.932 9.946 5.295 1.00 97.50 107 VAL A O 1
ATOM 809 N N . VAL A 1 108 ? 9.389 8.340 3.813 1.00 96.81 108 VAL A N 1
ATOM 810 C CA . VAL A 1 108 ? 8.251 9.027 3.199 1.00 96.81 108 VAL A CA 1
ATOM 811 C C . VAL A 1 108 ? 7.049 8.094 3.157 1.00 96.81 108 VAL A C 1
ATOM 813 O O . VAL A 1 108 ? 7.205 6.883 3.017 1.00 96.81 108 VAL A O 1
ATOM 816 N N . GLN A 1 109 ? 5.853 8.650 3.298 1.00 98.00 109 GLN A N 1
ATOM 817 C CA . GLN A 1 109 ? 4.603 7.910 3.155 1.00 98.00 109 GLN A CA 1
ATOM 818 C C . GLN A 1 109 ? 4.224 7.802 1.671 1.00 98.00 109 GLN A C 1
ATOM 820 O O . GLN A 1 109 ? 4.441 8.748 0.915 1.00 98.00 109 GLN A O 1
ATOM 825 N N . LEU A 1 110 ? 3.669 6.663 1.256 1.00 97.69 110 LEU A N 1
ATOM 826 C CA . LEU A 1 110 ? 3.070 6.490 -0.067 1.00 97.69 110 LEU A CA 1
ATOM 827 C C . LEU A 1 110 ? 1.639 7.066 -0.104 1.00 97.69 110 LEU A C 1
ATOM 829 O O . LEU A 1 110 ? 0.944 7.020 0.912 1.00 97.69 110 LEU A O 1
ATOM 833 N N . PRO A 1 111 ? 1.163 7.553 -1.265 1.00 97.31 111 PRO A N 1
ATOM 834 C CA . PRO A 1 111 ? 1.837 7.552 -2.565 1.00 97.31 111 PRO A CA 1
ATOM 835 C C . PRO A 1 111 ? 2.919 8.633 -2.695 1.00 97.31 111 PRO A C 1
ATOM 837 O O . PRO A 1 111 ? 2.795 9.731 -2.156 1.00 97.31 111 PRO A O 1
ATOM 840 N N . ILE A 1 112 ? 3.956 8.343 -3.483 1.00 93.88 112 ILE A N 1
ATOM 841 C CA . ILE A 1 112 ? 4.904 9.349 -3.975 1.00 93.88 112 ILE A CA 1
ATOM 842 C C . ILE A 1 112 ? 4.784 9.467 -5.489 1.00 93.88 112 ILE A C 1
ATOM 844 O O . ILE A 1 112 ? 4.762 8.467 -6.202 1.00 93.88 112 ILE A O 1
ATOM 848 N N . ILE A 1 113 ? 4.729 10.701 -5.981 1.00 92.31 113 ILE A N 1
ATOM 849 C CA . ILE A 1 113 ? 4.655 10.992 -7.412 1.00 92.31 113 ILE A CA 1
ATOM 850 C C . ILE A 1 113 ? 5.778 11.963 -7.751 1.00 92.31 113 ILE A C 1
ATOM 852 O O . ILE A 1 113 ? 5.873 13.046 -7.170 1.00 92.31 113 ILE A O 1
ATOM 856 N N . ARG A 1 114 ? 6.642 11.582 -8.692 1.00 88.81 114 ARG A N 1
ATOM 857 C CA . ARG A 1 114 ? 7.700 12.443 -9.230 1.00 88.81 114 ARG A CA 1
ATOM 858 C C . ARG A 1 114 ? 7.862 12.212 -10.718 1.00 88.81 114 ARG A C 1
ATOM 860 O O . ARG A 1 114 ? 7.961 11.077 -11.156 1.00 88.81 114 ARG A O 1
ATOM 867 N N . ASN A 1 115 ? 7.931 13.295 -11.491 1.00 88.31 115 ASN A N 1
ATOM 868 C CA . ASN A 1 115 ? 8.180 13.240 -12.935 1.00 88.31 115 ASN A CA 1
ATOM 869 C C . ASN A 1 115 ? 7.265 12.241 -13.671 1.00 88.31 115 ASN A C 1
ATOM 871 O O . ASN A 1 115 ? 7.746 11.456 -14.486 1.00 88.31 115 ASN A O 1
ATOM 875 N N . ASN A 1 116 ? 5.958 12.260 -13.365 1.00 89.44 116 ASN A N 1
ATOM 876 C CA . ASN A 1 116 ? 4.951 11.367 -13.959 1.00 89.44 116 ASN A CA 1
ATOM 877 C C . ASN A 1 116 ? 5.147 9.865 -13.654 1.00 89.44 116 ASN A C 1
ATOM 879 O O . ASN A 1 116 ? 4.591 8.996 -14.324 1.00 89.44 116 ASN A O 1
ATOM 883 N N . ILE A 1 117 ? 5.952 9.561 -12.640 1.00 93.38 117 ILE A N 1
ATOM 884 C CA . ILE A 1 117 ? 6.159 8.221 -12.109 1.00 93.38 117 ILE A CA 1
ATOM 885 C C . ILE A 1 117 ? 5.592 8.186 -10.694 1.00 93.38 117 ILE A C 1
ATOM 887 O O . ILE A 1 117 ? 5.908 9.050 -9.870 1.00 93.38 117 ILE A O 1
ATOM 891 N N . ALA A 1 118 ? 4.762 7.189 -10.426 1.00 95.38 118 ALA A N 1
ATOM 892 C CA . ALA A 1 118 ? 4.138 6.953 -9.140 1.00 95.38 118 ALA A CA 1
ATOM 893 C C . ALA A 1 118 ? 4.694 5.677 -8.504 1.00 95.38 118 ALA A C 1
ATOM 895 O O . ALA A 1 118 ? 4.887 4.664 -9.177 1.00 95.38 118 ALA A O 1
ATOM 896 N N . LEU A 1 119 ? 4.924 5.736 -7.195 1.00 96.94 119 LEU A N 1
ATOM 897 C CA . LEU A 1 119 ? 4.989 4.568 -6.327 1.00 96.94 119 LEU A CA 1
ATOM 898 C C . LEU A 1 119 ? 3.837 4.699 -5.329 1.00 96.94 119 LEU A C 1
ATOM 900 O O . LEU A 1 119 ? 3.831 5.616 -4.505 1.00 96.94 119 LEU A O 1
ATOM 904 N N . ASP A 1 120 ? 2.851 3.819 -5.434 1.00 97.69 120 ASP A N 1
ATOM 905 C CA . ASP A 1 120 ? 1.658 3.822 -4.591 1.00 97.69 120 ASP A CA 1
ATOM 906 C C . ASP A 1 120 ? 1.347 2.430 -4.037 1.00 97.69 120 ASP A C 1
ATOM 908 O O . ASP A 1 120 ? 2.095 1.471 -4.259 1.00 97.69 120 ASP A O 1
ATOM 912 N N . PHE A 1 121 ? 0.260 2.342 -3.272 1.00 98.25 121 PHE A N 1
ATOM 913 C CA . PHE A 1 121 ? -0.273 1.072 -2.816 1.00 98.25 121 PHE A CA 1
ATOM 914 C C . PHE A 1 121 ? -1.790 1.004 -3.002 1.00 98.25 121 PHE A C 1
ATOM 916 O O . PHE A 1 121 ? -2.473 2.029 -3.037 1.00 98.25 121 PHE A O 1
ATOM 923 N N . ILE A 1 122 ? -2.302 -0.219 -3.091 1.00 97.56 122 ILE A N 1
ATOM 924 C CA . ILE A 1 122 ? -3.724 -0.562 -3.110 1.00 97.56 122 ILE A CA 1
ATOM 925 C C . ILE A 1 122 ? -3.964 -1.790 -2.226 1.00 97.56 122 ILE A C 1
ATOM 927 O O . ILE A 1 122 ? -3.062 -2.606 -2.042 1.00 97.56 122 ILE A O 1
ATOM 931 N N . TYR A 1 123 ? -5.180 -1.947 -1.708 1.00 98.06 123 TYR A N 1
ATOM 932 C CA . TYR A 1 123 ? -5.648 -3.258 -1.261 1.00 98.06 123 TYR A CA 1
ATOM 933 C C . TYR A 1 123 ? -6.022 -4.089 -2.494 1.00 98.06 123 TYR A C 1
ATOM 935 O O . TYR A 1 123 ? -6.652 -3.578 -3.425 1.00 98.06 123 TYR A O 1
ATOM 943 N N . ILE A 1 124 ? -5.585 -5.344 -2.526 1.00 97.00 124 ILE A N 1
ATOM 944 C CA . ILE A 1 124 ? -5.906 -6.309 -3.575 1.00 97.00 124 ILE A CA 1
ATOM 945 C C . ILE A 1 124 ? -6.712 -7.431 -2.935 1.00 97.00 124 ILE A C 1
ATOM 947 O O . ILE A 1 124 ? -6.255 -8.023 -1.967 1.00 97.00 124 ILE A O 1
ATOM 951 N N . ASN A 1 125 ? -7.860 -7.744 -3.533 1.00 96.69 125 ASN A N 1
ATOM 952 C CA . ASN A 1 125 ? -8.602 -8.980 -3.316 1.00 96.69 125 ASN A CA 1
ATOM 953 C C . ASN A 1 125 ? -8.966 -9.542 -4.689 1.00 96.69 125 ASN A C 1
ATOM 955 O O . ASN A 1 125 ? -9.745 -8.950 -5.441 1.00 96.69 125 ASN A O 1
ATOM 959 N N . THR A 1 126 ? -8.315 -10.624 -5.095 1.00 95.31 126 THR A N 1
ATOM 960 C CA . THR A 1 126 ? -8.557 -11.290 -6.377 1.00 95.31 126 THR A CA 1
ATOM 961 C C . THR A 1 126 ? -8.625 -12.795 -6.135 1.00 95.31 126 THR A C 1
ATOM 963 O O . THR A 1 126 ? -7.648 -13.505 -6.381 1.00 95.31 126 THR A O 1
ATOM 966 N N . PRO A 1 127 ? -9.785 -13.313 -5.682 1.00 92.56 127 PRO A N 1
ATOM 967 C CA . PRO A 1 127 ? -9.931 -14.718 -5.298 1.00 92.56 127 PRO A CA 1
ATOM 968 C C . PRO A 1 127 ? -9.638 -15.694 -6.443 1.00 92.56 127 PRO A C 1
ATOM 970 O O . PRO A 1 127 ? -9.144 -16.793 -6.221 1.00 92.56 127 PRO A O 1
ATOM 973 N N . SER A 1 128 ? -9.896 -15.291 -7.692 1.00 95.81 128 SER A N 1
ATOM 974 C CA . SER A 1 128 ? -9.592 -16.104 -8.878 1.00 95.81 128 SER A CA 1
ATOM 975 C C . SER A 1 128 ? -8.098 -16.336 -9.107 1.00 95.81 128 SER A C 1
ATOM 977 O O . SER A 1 128 ? -7.736 -17.244 -9.850 1.00 95.81 128 SER A O 1
ATOM 979 N N . GLU A 1 129 ? -7.244 -15.496 -8.522 1.00 92.75 129 GLU A N 1
ATOM 980 C CA . GLU A 1 129 ? -5.786 -15.573 -8.629 1.00 92.75 129 GLU A CA 1
ATOM 981 C C . GLU A 1 129 ? -5.121 -15.951 -7.299 1.00 92.75 129 GLU A C 1
ATOM 983 O O . GLU A 1 129 ? -3.895 -15.959 -7.248 1.00 92.75 129 GLU A O 1
ATOM 988 N N . ASP A 1 130 ? -5.911 -16.265 -6.261 1.00 93.06 130 ASP A N 1
ATOM 989 C CA . ASP A 1 130 ? -5.444 -16.546 -4.894 1.00 93.06 130 ASP A CA 1
ATOM 990 C C . ASP A 1 130 ? -4.556 -15.417 -4.337 1.00 93.06 130 ASP A C 1
ATOM 992 O O . ASP A 1 130 ? -3.438 -15.632 -3.881 1.00 93.06 130 ASP A O 1
ATOM 996 N N . ARG A 1 131 ? -5.024 -14.168 -4.476 1.00 94.62 131 ARG A N 1
ATOM 997 C CA . ARG A 1 131 ? -4.289 -12.968 -4.052 1.00 94.62 131 ARG A CA 1
ATOM 998 C C . ARG A 1 131 ? -5.131 -12.103 -3.138 1.00 94.62 131 ARG A C 1
ATOM 1000 O O . ARG A 1 131 ? -6.132 -11.539 -3.582 1.00 94.62 131 ARG A O 1
ATOM 1007 N N . GLU A 1 132 ? -4.653 -11.908 -1.919 1.00 97.69 132 GLU A N 1
ATOM 1008 C CA . GLU A 1 132 ? -5.206 -10.944 -0.977 1.00 97.69 132 GLU A CA 1
ATOM 1009 C C . GLU A 1 132 ? -4.077 -10.243 -0.210 1.00 97.69 132 GLU A C 1
ATOM 1011 O O . GLU A 1 132 ? -3.112 -10.881 0.209 1.00 97.69 132 GLU A O 1
ATOM 1016 N N . GLY A 1 133 ? -4.154 -8.917 -0.074 1.00 98.00 133 GLY A N 1
ATOM 1017 C CA . GLY A 1 133 ? -3.179 -8.156 0.708 1.00 98.00 133 GLY A CA 1
ATOM 1018 C C . GLY A 1 133 ? -2.867 -6.769 0.153 1.00 98.00 133 GLY A C 1
ATOM 1019 O O . GLY A 1 133 ? -3.701 -6.109 -0.471 1.00 98.00 133 GLY A O 1
ATOM 1020 N N . ILE A 1 134 ? -1.640 -6.303 0.399 1.00 98.62 134 ILE A N 1
ATOM 1021 C CA . ILE A 1 134 ? -1.182 -4.958 0.026 1.00 98.62 134 ILE A CA 1
ATOM 1022 C C . ILE A 1 134 ? -0.420 -5.031 -1.297 1.00 98.62 134 ILE A C 1
ATOM 1024 O O . ILE A 1 134 ? 0.695 -5.550 -1.367 1.00 98.62 134 ILE A O 1
ATOM 1028 N N . GLY A 1 135 ? -0.997 -4.467 -2.352 1.00 98.25 135 GLY A N 1
ATOM 1029 C CA . GLY A 1 135 ? -0.336 -4.306 -3.640 1.00 98.25 135 GLY A CA 1
ATOM 1030 C C . GLY A 1 135 ? 0.474 -3.018 -3.694 1.00 98.25 135 GLY A C 1
ATOM 1031 O O . GLY A 1 135 ? -0.106 -1.945 -3.586 1.00 98.25 135 GLY A O 1
ATOM 1032 N N . ILE A 1 136 ? 1.783 -3.093 -3.926 1.00 98.44 136 ILE A N 1
ATOM 1033 C CA . ILE A 1 136 ? 2.625 -1.925 -4.230 1.00 98.44 136 ILE A CA 1
ATOM 1034 C C . ILE A 1 136 ? 2.793 -1.827 -5.741 1.00 98.44 136 ILE A C 1
A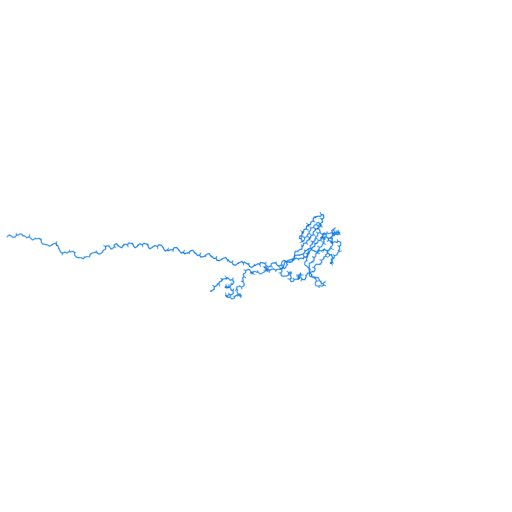TOM 1036 O O . ILE A 1 136 ? 3.122 -2.825 -6.389 1.00 98.44 136 ILE A O 1
ATOM 1040 N N . ARG A 1 137 ? 2.608 -0.635 -6.311 1.00 97.88 137 ARG A N 1
ATOM 1041 C CA . ARG A 1 137 ? 2.736 -0.407 -7.757 1.00 97.88 137 ARG A CA 1
ATOM 1042 C C . ARG A 1 137 ? 3.735 0.703 -8.025 1.00 97.88 137 ARG A C 1
ATOM 1044 O O . ARG A 1 137 ? 3.643 1.775 -7.437 1.00 97.88 137 ARG A O 1
ATOM 1051 N N . TYR A 1 138 ? 4.657 0.449 -8.942 1.00 97.62 138 TYR A N 1
ATOM 1052 C CA . TYR A 1 138 ? 5.617 1.415 -9.457 1.00 97.62 138 TYR A CA 1
ATOM 1053 C C . TYR A 1 138 ? 5.405 1.555 -10.957 1.00 97.62 138 TYR A C 1
ATOM 1055 O O . TYR A 1 138 ? 5.662 0.623 -11.719 1.00 97.62 138 TYR A O 1
ATOM 1063 N N . TYR A 1 139 ? 4.871 2.691 -11.382 1.00 96.38 139 TYR A N 1
ATOM 1064 C CA . TYR A 1 139 ? 4.415 2.859 -12.754 1.00 96.38 139 TYR A CA 1
ATOM 1065 C C . TYR A 1 139 ? 4.556 4.287 -13.239 1.00 96.38 139 TYR A C 1
ATOM 1067 O O . TYR A 1 139 ? 4.608 5.247 -12.470 1.00 96.38 139 TYR A O 1
ATOM 1075 N N . ARG A 1 140 ? 4.608 4.408 -14.558 1.00 93.12 140 ARG A N 1
ATOM 1076 C CA . ARG A 1 140 ? 4.503 5.676 -15.262 1.00 93.12 140 ARG A CA 1
ATOM 1077 C C . ARG A 1 140 ? 3.051 5.868 -15.690 1.00 93.12 140 ARG A C 1
ATOM 1079 O O . ARG A 1 140 ? 2.487 4.977 -16.316 1.00 93.12 140 ARG A O 1
ATOM 1086 N N . ASP A 1 141 ? 2.464 7.018 -15.372 1.00 82.06 141 ASP A N 1
ATOM 1087 C CA . ASP A 1 141 ? 1.057 7.299 -15.700 1.00 82.06 141 ASP A CA 1
ATOM 1088 C C . ASP A 1 141 ? 0.868 7.541 -17.210 1.00 82.06 141 ASP A C 1
ATOM 1090 O O . ASP A 1 141 ? -0.089 7.079 -17.825 1.00 82.06 141 ASP A O 1
ATOM 1094 N N . THR A 1 142 ? 1.842 8.195 -17.858 1.00 83.19 142 THR A N 1
ATOM 1095 C CA . THR A 1 142 ? 1.837 8.423 -19.315 1.00 83.19 142 THR A CA 1
ATOM 1096 C C . THR A 1 142 ? 3.217 8.261 -19.966 1.00 83.19 142 THR A C 1
ATOM 1098 O O . THR A 1 142 ? 4.234 8.708 -19.437 1.00 83.19 142 THR A O 1
ATOM 1101 N N . GLY A 1 143 ? 3.259 7.658 -21.158 1.00 83.69 143 GLY A N 1
ATOM 1102 C CA . GLY A 1 143 ? 4.483 7.441 -21.943 1.00 83.69 143 GLY A CA 1
ATOM 1103 C C . GLY A 1 143 ? 5.014 6.005 -21.886 1.00 83.69 143 GLY A C 1
ATOM 1104 O O . GLY A 1 143 ? 4.529 5.179 -21.121 1.00 83.69 143 GLY A O 1
ATOM 1105 N N . SER A 1 144 ? 6.009 5.709 -22.725 1.00 86.56 144 SER A N 1
ATOM 1106 C CA . SER A 1 144 ? 6.573 4.359 -22.910 1.00 86.56 144 SER A CA 1
ATOM 1107 C C . SER A 1 144 ? 8.017 4.215 -22.427 1.00 86.56 144 SER A C 1
ATOM 1109 O O . SER A 1 144 ? 8.611 3.150 -22.581 1.00 86.56 144 SER A O 1
ATOM 1111 N N . ASP A 1 145 ? 8.599 5.285 -21.884 1.00 92.00 145 ASP A N 1
ATOM 1112 C CA . ASP A 1 145 ? 9.972 5.250 -21.396 1.00 92.00 145 ASP A CA 1
ATOM 1113 C C . ASP A 1 145 ? 10.080 4.334 -20.171 1.00 92.00 145 ASP A C 1
ATOM 1115 O O . ASP A 1 145 ? 9.244 4.443 -19.258 1.00 92.00 145 ASP A O 1
ATOM 1119 N N . PRO A 1 146 ? 11.120 3.484 -20.102 1.00 92.00 146 PRO A N 1
ATOM 1120 C CA . PRO A 1 146 ? 11.362 2.642 -18.944 1.00 92.00 146 PRO A CA 1
ATOM 1121 C C . PRO A 1 146 ? 11.435 3.436 -17.635 1.00 92.00 146 PRO A C 1
ATOM 1123 O O . PRO A 1 146 ? 11.814 4.614 -17.600 1.00 92.00 146 PRO A O 1
ATOM 1126 N N . LEU A 1 147 ? 11.072 2.773 -16.543 1.00 93.69 147 LEU A N 1
ATOM 1127 C CA . LEU A 1 147 ? 11.209 3.307 -15.196 1.00 93.69 147 LEU A CA 1
ATOM 1128 C C . LEU A 1 147 ? 12.704 3.473 -14.852 1.00 93.69 147 LEU A C 1
ATOM 1130 O O . LEU A 1 147 ? 13.483 2.546 -15.082 1.00 93.69 147 LEU A O 1
ATOM 1134 N N . PRO A 1 148 ? 13.122 4.645 -14.337 1.00 85.38 148 PRO A N 1
ATOM 1135 C CA . PRO A 1 148 ? 14.533 5.000 -14.198 1.00 85.38 148 PRO A CA 1
ATOM 1136 C C . PRO A 1 148 ? 15.217 4.351 -12.990 1.00 85.38 148 PRO A C 1
ATOM 1138 O O . PRO A 1 148 ? 16.416 4.082 -13.051 1.00 85.38 148 PRO A O 1
ATOM 1141 N N . ASP A 1 149 ? 14.479 4.110 -11.900 1.00 81.94 149 ASP A N 1
ATOM 1142 C CA . ASP A 1 149 ? 15.062 3.697 -10.625 1.00 81.94 149 ASP A CA 1
ATOM 1143 C C . ASP A 1 149 ? 14.908 2.191 -10.404 1.00 81.94 149 ASP A C 1
ATOM 1145 O O . ASP A 1 149 ? 13.809 1.635 -10.485 1.00 81.94 149 ASP A O 1
ATOM 1149 N N . ASN A 1 150 ? 16.011 1.525 -10.048 1.00 84.69 150 ASN A N 1
ATOM 1150 C CA . ASN A 1 150 ? 15.950 0.161 -9.539 1.00 84.69 150 ASN A CA 1
ATOM 1151 C C . ASN A 1 150 ? 15.665 0.165 -8.029 1.00 84.69 150 ASN A C 1
ATOM 1153 O O . ASN A 1 150 ? 16.581 0.194 -7.198 1.00 84.69 150 ASN A O 1
ATOM 1157 N N . LEU A 1 151 ? 14.379 0.115 -7.687 1.00 91.00 151 LEU A N 1
ATOM 1158 C CA . LEU A 1 151 ? 13.920 0.138 -6.299 1.00 91.00 151 LEU A CA 1
ATOM 1159 C C . LEU A 1 151 ? 14.157 -1.181 -5.539 1.00 91.00 151 LEU A C 1
ATOM 1161 O O . LEU A 1 151 ? 13.759 -1.274 -4.389 1.00 91.00 151 LEU A O 1
ATOM 1165 N N . THR A 1 152 ? 14.802 -2.195 -6.130 1.00 91.75 152 THR A N 1
ATOM 1166 C CA . THR A 1 152 ? 15.116 -3.463 -5.435 1.00 91.75 152 THR A CA 1
ATOM 1167 C C . THR A 1 152 ? 16.488 -3.465 -4.754 1.00 91.75 152 THR A C 1
ATOM 1169 O O . THR A 1 152 ? 16.929 -4.504 -4.270 1.00 91.75 152 THR A O 1
ATOM 1172 N N . SER A 1 153 ? 17.219 -2.347 -4.777 1.00 90.75 153 SER A N 1
ATOM 1173 C CA . SER A 1 153 ? 18.509 -2.238 -4.081 1.00 90.75 153 SER A CA 1
ATOM 1174 C C . SER A 1 153 ? 18.319 -2.019 -2.576 1.00 90.75 153 SER A C 1
ATOM 1176 O O . SER A 1 153 ? 17.313 -1.450 -2.161 1.00 90.75 153 SER A O 1
ATOM 1178 N N . ASP A 1 154 ? 19.315 -2.390 -1.761 1.00 88.38 154 ASP A N 1
ATOM 1179 C CA . ASP A 1 154 ? 19.278 -2.305 -0.283 1.00 88.38 154 ASP A CA 1
ATOM 1180 C C . ASP A 1 154 ? 18.962 -0.902 0.272 1.00 88.38 154 ASP A C 1
ATOM 1182 O O . ASP A 1 154 ? 18.578 -0.741 1.432 1.00 88.38 154 ASP A O 1
ATOM 1186 N N . GLY A 1 155 ? 19.122 0.133 -0.556 1.00 92.50 155 GLY A N 1
ATOM 1187 C CA . GLY A 1 155 ? 18.747 1.502 -0.226 1.00 92.50 155 GLY A CA 1
ATOM 1188 C C . GLY A 1 155 ? 17.237 1.739 -0.150 1.00 92.50 155 GLY A C 1
ATOM 1189 O O . GLY A 1 155 ? 16.837 2.759 0.402 1.00 92.50 155 GLY A O 1
ATOM 1190 N N . TYR A 1 156 ? 16.401 0.837 -0.665 1.00 95.81 156 TYR A N 1
ATOM 1191 C CA . TYR A 1 156 ? 14.949 0.993 -0.723 1.00 95.81 156 TYR A CA 1
ATOM 1192 C C . TYR A 1 156 ? 14.262 -0.116 0.0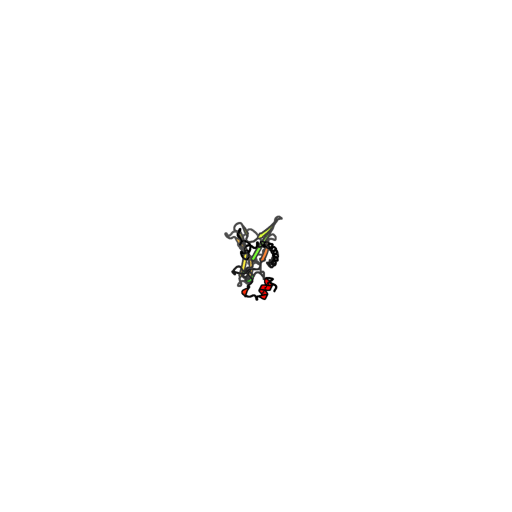67 1.00 95.81 156 TYR A C 1
ATOM 1194 O O . TYR A 1 156 ? 14.321 -1.290 -0.291 1.00 95.81 156 TYR A O 1
ATOM 1202 N N . LEU A 1 157 ? 13.581 0.266 1.146 1.00 97.50 157 LEU A N 1
ATOM 1203 C CA . LEU A 1 157 ? 12.813 -0.662 1.975 1.00 97.50 157 LEU A CA 1
ATOM 1204 C C . LEU A 1 157 ? 11.394 -0.141 2.165 1.00 97.50 157 LEU A C 1
ATOM 1206 O O . LEU A 1 157 ? 11.195 1.060 2.341 1.00 97.50 157 LEU A O 1
ATOM 1210 N N . ILE A 1 158 ? 10.417 -1.038 2.202 1.00 98.06 158 ILE A N 1
ATOM 1211 C CA . ILE A 1 158 ? 9.024 -0.720 2.513 1.00 98.06 158 ILE A CA 1
ATOM 1212 C C . ILE A 1 158 ? 8.670 -1.184 3.925 1.00 98.06 158 ILE A C 1
ATOM 1214 O O . ILE A 1 158 ? 9.238 -2.136 4.455 1.00 98.06 158 ILE A O 1
ATOM 1218 N N . ARG A 1 159 ? 7.739 -0.473 4.554 1.00 98.12 159 ARG A N 1
ATOM 1219 C CA . ARG A 1 159 ? 7.034 -0.878 5.771 1.00 98.12 159 ARG A CA 1
ATOM 1220 C C . ARG A 1 159 ? 5.571 -0.499 5.621 1.00 98.12 159 ARG A C 1
ATOM 1222 O O . ARG A 1 159 ? 5.279 0.547 5.046 1.00 98.12 159 ARG A O 1
ATOM 1229 N N . TYR A 1 160 ? 4.676 -1.270 6.220 1.00 98.44 160 TYR A N 1
ATOM 1230 C CA . TYR A 1 160 ? 3.292 -0.852 6.413 1.00 98.44 160 TYR A CA 1
ATOM 1231 C C . TYR A 1 160 ? 2.914 -0.794 7.895 1.00 98.44 160 TYR A C 1
ATOM 1233 O O . TYR A 1 160 ? 3.562 -1.391 8.758 1.00 98.44 160 TYR A O 1
ATOM 1241 N N . VAL A 1 161 ? 1.877 -0.013 8.176 1.00 98.12 161 VAL A N 1
ATOM 1242 C CA . VAL A 1 161 ? 1.223 0.132 9.473 1.00 98.12 161 VAL A CA 1
ATOM 1243 C C . VAL A 1 161 ? -0.252 -0.178 9.272 1.00 98.12 161 VAL A C 1
ATOM 1245 O O . VAL A 1 161 ? -0.875 0.369 8.362 1.00 98.12 161 VAL A O 1
ATOM 1248 N N . LEU A 1 162 ? -0.788 -1.047 10.120 1.00 96.12 162 LEU A N 1
ATOM 1249 C CA . LEU A 1 162 ? -2.195 -1.405 10.178 1.00 96.12 162 LEU A CA 1
ATOM 1250 C C . LEU A 1 162 ? -2.807 -0.762 11.416 1.00 96.12 162 LEU A C 1
ATOM 1252 O O . LEU A 1 162 ? -2.289 -0.902 12.528 1.00 96.12 162 LEU A O 1
ATOM 1256 N N . ILE A 1 163 ? -3.914 -0.065 11.216 1.00 93.81 163 ILE A N 1
ATOM 1257 C CA . ILE A 1 163 ? -4.726 0.498 12.287 1.00 93.81 163 ILE A CA 1
ATOM 1258 C C . ILE A 1 163 ? -6.111 -0.125 12.123 1.00 93.81 163 ILE A C 1
ATOM 1260 O O . ILE A 1 163 ? -6.815 0.257 11.190 1.00 93.81 163 ILE A O 1
ATOM 1264 N N . PRO A 1 164 ? -6.491 -1.105 12.959 1.00 89.50 164 PRO A N 1
ATOM 1265 C CA . PRO A 1 164 ? -7.835 -1.664 12.936 1.00 89.50 164 PRO A CA 1
ATOM 1266 C C . PRO A 1 164 ? -8.883 -0.572 13.131 1.00 89.50 164 PRO A C 1
ATOM 1268 O O . PRO A 1 164 ? -8.643 0.404 13.853 1.00 89.50 164 PRO A O 1
ATOM 1271 N N . GLY A 1 165 ? -10.042 -0.752 12.505 1.00 83.00 165 GLY A N 1
ATOM 1272 C CA . GLY A 1 165 ? -11.178 0.122 12.740 1.00 83.00 165 GLY A CA 1
ATOM 1273 C C . GLY A 1 165 ? -11.596 0.111 14.210 1.00 83.00 165 GLY A C 1
ATOM 1274 O O . GLY A 1 165 ? -11.484 -0.899 14.904 1.00 83.00 165 GLY A O 1
ATOM 1275 N N . GLY A 1 166 ? -12.022 1.275 14.696 1.00 74.50 166 GLY A N 1
ATOM 1276 C CA . GLY A 1 166 ? -12.485 1.454 16.070 1.00 74.50 166 GLY A CA 1
ATOM 1277 C C . GLY A 1 166 ? -13.981 1.730 16.114 1.00 74.50 166 GLY A C 1
ATOM 1278 O O . GLY A 1 166 ? -14.784 0.839 16.359 1.00 74.50 166 GLY A O 1
ATOM 1279 N N . VAL A 1 167 ? -14.347 2.992 15.893 1.00 70.44 167 VAL A N 1
ATOM 1280 C CA . VAL A 1 167 ? -15.733 3.469 15.970 1.00 70.44 167 VAL A CA 1
ATOM 1281 C C . VAL A 1 167 ? -16.256 3.744 14.564 1.00 70.44 167 VAL A C 1
ATOM 1283 O O . VAL A 1 167 ? -15.665 4.546 13.840 1.00 70.44 167 VAL A O 1
ATOM 1286 N N . ASP A 1 168 ? -17.374 3.117 14.199 1.00 69.25 168 ASP A N 1
ATOM 1287 C CA . ASP A 1 168 ? -18.095 3.416 12.960 1.00 69.25 168 ASP A CA 1
ATOM 1288 C C . ASP A 1 168 ? -18.839 4.762 13.075 1.00 69.25 168 ASP A C 1
ATOM 1290 O O . ASP A 1 168 ? -19.560 5.019 14.040 1.00 69.25 168 ASP A O 1
ATOM 1294 N N . LEU A 1 169 ? -18.658 5.634 12.077 1.00 65.56 169 LEU A N 1
ATOM 1295 C CA . LEU A 1 169 ? -19.291 6.955 11.987 1.00 65.56 169 LEU A CA 1
ATOM 1296 C C . LEU A 1 169 ? -20.642 6.931 11.248 1.00 65.56 169 LEU A C 1
ATOM 1298 O O . LEU A 1 169 ? -21.341 7.947 11.225 1.00 65.56 169 LEU A O 1
ATOM 1302 N N . SER A 1 170 ? -21.008 5.812 10.614 1.00 67.00 170 SER A N 1
ATOM 1303 C CA . SER A 1 170 ? -22.253 5.653 9.850 1.00 67.00 170 SER A CA 1
ATOM 1304 C C . SER A 1 170 ? -23.499 5.605 10.749 1.00 67.00 170 SER A C 1
ATOM 1306 O O . SER A 1 170 ? -24.602 5.970 10.325 1.00 67.00 170 SER A O 1
ATOM 1308 N N . GLY A 1 171 ? -23.314 5.262 12.026 1.00 50.03 171 GLY A N 1
ATOM 1309 C CA . GLY A 1 171 ? -24.311 5.416 13.073 1.00 50.03 171 GLY A CA 1
ATOM 1310 C C . GLY A 1 171 ? -24.425 6.873 13.519 1.00 50.03 171 GLY A C 1
ATOM 1311 O O . GLY A 1 171 ? -23.521 7.434 14.136 1.00 50.03 171 GLY A O 1
ATOM 1312 N N . LYS A 1 172 ? -25.582 7.506 13.295 1.00 49.62 172 LYS A N 1
ATOM 1313 C CA . LYS A 1 172 ? -26.005 8.604 14.177 1.00 49.62 172 LYS A CA 1
ATOM 1314 C C . LYS A 1 172 ? -26.178 8.026 15.591 1.00 49.62 172 LYS A C 1
ATOM 1316 O O . LYS A 1 172 ? -27.262 7.563 15.922 1.00 49.62 172 LYS A O 1
ATOM 1321 N N . GLY A 1 173 ? -25.117 8.073 16.394 1.00 45.44 173 GLY A N 1
ATOM 1322 C CA . GLY A 1 173 ? -25.036 7.519 17.751 1.00 45.44 173 GLY A CA 1
ATOM 1323 C C . GLY A 1 173 ? -23.991 6.395 17.792 1.00 45.44 173 GLY A C 1
ATOM 1324 O O . GLY A 1 173 ? -24.004 5.536 16.930 1.00 45.44 173 GLY A O 1
ATOM 1325 N N . GLU A 1 174 ? -23.044 6.335 18.725 1.00 47.59 174 GLU A N 1
ATOM 1326 C CA . GLU A 1 174 ? -23.186 6.712 20.120 1.00 47.59 174 GLU A CA 1
ATOM 1327 C C . GLU A 1 174 ? -21.822 6.832 20.841 1.00 47.59 174 GLU A C 1
ATOM 1329 O O . GLU A 1 174 ? -21.125 5.852 21.067 1.00 47.59 174 GLU A O 1
ATOM 1334 N N . MET A 1 175 ? -21.514 8.025 21.358 1.00 48.16 175 MET A N 1
ATOM 1335 C CA . MET A 1 175 ? -20.857 8.152 22.673 1.00 48.16 175 MET A CA 1
ATOM 1336 C C . MET A 1 175 ? -21.932 8.219 23.779 1.00 48.16 175 MET A C 1
ATOM 1338 O O . MET A 1 175 ? -21.793 8.900 24.792 1.00 48.16 175 MET A O 1
ATOM 1342 N N . ARG A 1 176 ? -23.078 7.587 23.531 1.00 51.91 176 ARG A N 1
ATOM 1343 C CA . ARG A 1 176 ? -24.250 7.536 24.395 1.00 51.91 176 ARG A CA 1
ATOM 1344 C C . ARG A 1 176 ? -24.361 6.067 24.779 1.00 51.91 176 ARG A C 1
ATOM 1346 O O . ARG A 1 176 ? -24.402 5.222 23.912 1.00 51.91 176 ARG A O 1
ATOM 1353 N N . ALA A 1 177 ? -24.269 5.713 26.053 1.00 57.75 177 ALA A N 1
ATOM 1354 C CA . ALA A 1 177 ? -24.550 4.319 26.376 1.00 57.75 177 ALA A CA 1
ATOM 1355 C C . ALA A 1 177 ? -25.960 3.992 25.846 1.00 57.75 177 ALA A C 1
ATOM 1357 O O . ALA A 1 177 ? -26.820 4.874 25.887 1.00 57.75 177 ALA A O 1
ATOM 1358 N N . ASP A 1 178 ? -26.183 2.785 25.332 1.00 65.88 178 ASP A N 1
ATOM 1359 C CA . ASP A 1 178 ? -27.511 2.317 24.925 1.00 65.88 178 ASP A CA 1
ATOM 1360 C C . ASP A 1 178 ? -28.361 2.126 26.195 1.00 65.88 178 ASP A C 1
ATOM 1362 O O . ASP A 1 178 ? -28.535 1.021 26.715 1.00 65.88 178 ASP A O 1
ATOM 1366 N N . TRP A 1 179 ? -28.768 3.253 26.788 1.00 65.12 179 TRP A N 1
ATOM 1367 C CA . TRP A 1 179 ? -29.412 3.339 28.097 1.00 65.12 179 TRP A CA 1
ATOM 1368 C C . TRP A 1 179 ? -30.748 2.593 28.092 1.00 65.12 179 TRP A C 1
ATOM 1370 O O . TRP A 1 179 ? -31.148 2.059 29.120 1.00 65.12 179 TRP A O 1
ATOM 1380 N N . ASP A 1 180 ? -31.391 2.493 26.926 1.00 70.69 180 AS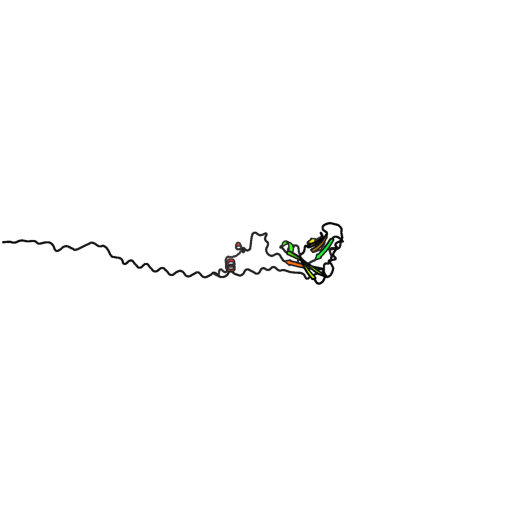P A N 1
ATOM 1381 C CA . ASP A 1 180 ? -32.675 1.815 26.739 1.00 70.69 180 ASP A CA 1
ATOM 1382 C C . ASP A 1 180 ? -32.559 0.282 26.856 1.00 70.69 180 ASP A C 1
ATOM 1384 O O . ASP A 1 180 ? -33.567 -0.407 27.019 1.00 70.69 180 ASP A O 1
ATOM 1388 N N . LYS A 1 181 ? -31.335 -0.266 26.806 1.00 74.12 181 LYS A N 1
ATOM 1389 C CA . LYS A 1 181 ? -31.042 -1.693 27.034 1.00 74.12 181 LYS A CA 1
ATOM 1390 C C . LYS A 1 181 ? -30.444 -1.984 28.409 1.00 74.12 181 LYS A C 1
ATOM 1392 O O . LYS A 1 181 ? -30.171 -3.147 28.709 1.00 74.12 181 LYS A O 1
ATOM 1397 N N . MET A 1 182 ? -30.223 -0.962 29.232 1.00 79.69 182 MET A N 1
ATOM 1398 C CA . MET A 1 182 ? -29.671 -1.112 30.573 1.00 79.69 182 MET A CA 1
ATOM 1399 C C . MET A 1 182 ? -30.792 -1.123 31.608 1.00 79.69 182 MET A C 1
ATOM 1401 O O . MET A 1 182 ? -31.745 -0.350 31.546 1.00 79.69 182 MET A O 1
ATOM 1405 N N . THR A 1 183 ? -30.668 -2.011 32.587 1.00 84.88 183 THR A N 1
ATOM 1406 C CA . THR A 1 183 ? -31.483 -1.944 33.805 1.00 84.88 183 THR A CA 1
ATOM 1407 C C . THR A 1 183 ? -31.139 -0.682 34.593 1.00 84.88 183 THR A C 1
ATOM 1409 O O . THR A 1 183 ? -30.038 -0.144 34.456 1.00 84.88 183 THR A O 1
ATOM 1412 N N . TYR A 1 184 ? -32.062 -0.207 35.431 1.00 79.62 184 TYR A N 1
ATOM 1413 C CA . TYR A 1 184 ? -31.826 0.970 36.271 1.00 79.62 184 TYR A CA 1
ATOM 1414 C C . TYR A 1 184 ? -30.549 0.819 37.108 1.00 79.62 184 TYR A C 1
ATOM 1416 O O . TYR A 1 184 ? -29.767 1.758 37.200 1.00 79.62 184 TYR A O 1
ATOM 1424 N N . GLU A 1 185 ? -30.283 -0.382 37.616 1.00 82.62 185 GLU A N 1
ATOM 1425 C CA . GLU A 1 185 ? -29.108 -0.713 38.419 1.00 82.62 185 GLU A CA 1
ATOM 1426 C C . GLU A 1 185 ? -27.808 -0.587 37.611 1.00 82.62 185 GLU A C 1
ATOM 1428 O O . GLU A 1 185 ? -26.839 -0.005 38.088 1.00 82.62 185 GLU A O 1
ATOM 1433 N N . GLN A 1 186 ? -27.798 -1.054 36.359 1.00 78.81 186 GLN A N 1
ATOM 1434 C CA . GLN A 1 186 ? -26.649 -0.903 35.455 1.00 78.81 186 GLN A CA 1
ATOM 1435 C C . GLN A 1 186 ? -26.416 0.558 35.061 1.00 78.81 186 GLN A C 1
ATOM 1437 O O . GLN A 1 186 ? -25.274 0.985 34.897 1.00 78.81 186 GLN A O 1
ATOM 1442 N N . VAL A 1 187 ? -27.491 1.337 34.911 1.00 78.62 187 VAL A N 1
ATOM 1443 C CA . VAL A 1 187 ? -27.395 2.781 34.676 1.00 78.62 187 VAL A CA 1
ATOM 1444 C C . VAL A 1 187 ? -26.856 3.492 35.918 1.00 78.62 187 VAL A C 1
ATOM 1446 O O . VAL A 1 187 ? -25.956 4.318 35.790 1.00 78.62 187 VAL A O 1
ATOM 1449 N N . ALA A 1 188 ? -27.354 3.153 37.108 1.00 81.38 188 ALA A N 1
ATOM 1450 C CA . ALA A 1 188 ? -26.936 3.736 38.378 1.00 81.38 188 ALA A CA 1
ATOM 1451 C C . ALA A 1 188 ? -25.460 3.442 38.681 1.00 81.38 188 ALA A C 1
ATOM 1453 O O . ALA A 1 188 ? -24.705 4.370 38.962 1.00 81.38 188 ALA A O 1
ATOM 1454 N N . GLU A 1 189 ? -25.018 2.193 38.505 1.00 77.31 189 GLU A N 1
ATOM 1455 C CA . GLU A 1 189 ? -23.614 1.788 38.635 1.00 77.31 189 GLU A CA 1
ATOM 1456 C C . GLU A 1 189 ? -22.716 2.577 37.672 1.00 77.31 189 GLU A C 1
ATOM 1458 O O . GLU A 1 189 ? -21.707 3.158 38.073 1.00 77.31 189 GLU A O 1
ATOM 1463 N N . LYS A 1 190 ? -23.123 2.681 36.402 1.00 73.94 190 LYS A N 1
ATOM 1464 C CA . LYS A 1 190 ? -22.363 3.391 35.362 1.00 73.94 190 LYS A CA 1
ATOM 1465 C C . LYS A 1 190 ? -22.320 4.907 35.569 1.00 73.94 190 LYS A C 1
ATOM 1467 O O . LYS A 1 190 ? -21.410 5.560 35.060 1.00 73.94 190 LYS A O 1
ATOM 1472 N N . LEU A 1 191 ? -23.293 5.465 36.287 1.00 77.06 191 LEU A N 1
ATOM 1473 C CA . LEU A 1 191 ? -23.369 6.883 36.647 1.00 77.06 191 LEU A CA 1
ATOM 1474 C C . LEU A 1 191 ? -22.841 7.182 38.059 1.00 77.06 191 LEU A C 1
ATOM 1476 O O . LEU A 1 191 ? -22.850 8.344 38.459 1.00 77.06 191 LEU A O 1
ATOM 1480 N N . GLY A 1 192 ? -22.377 6.175 38.806 1.00 64.69 192 GLY A N 1
ATOM 1481 C CA . GLY A 1 192 ? -21.914 6.346 40.186 1.00 64.69 192 GLY A CA 1
ATOM 1482 C 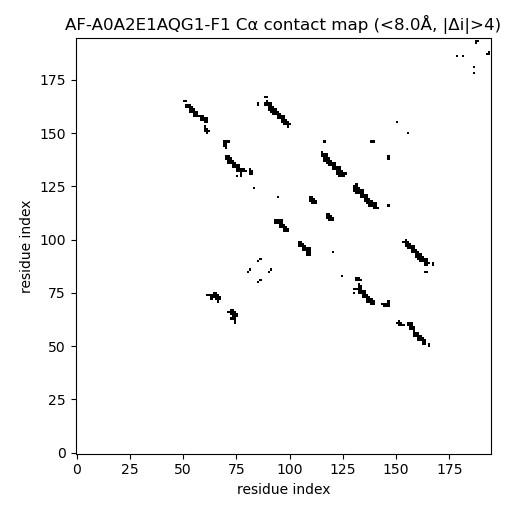C . GLY A 1 192 ? -23.017 6.782 41.157 1.00 64.69 192 GLY A C 1
ATOM 1483 O O . GLY A 1 192 ? -22.725 7.385 42.187 1.00 64.69 192 GLY A O 1
ATOM 1484 N N . ILE A 1 193 ? -24.284 6.512 40.832 1.00 79.62 193 ILE A N 1
ATOM 1485 C CA . ILE A 1 193 ? -25.423 6.767 41.715 1.00 79.62 193 ILE A CA 1
ATOM 1486 C C . ILE A 1 193 ? -25.486 5.595 42.692 1.00 79.62 193 ILE A C 1
ATOM 1488 O O . ILE A 1 193 ? -25.962 4.513 42.357 1.00 79.62 193 ILE A O 1
ATOM 1492 N N . VAL A 1 194 ? -24.939 5.804 43.884 1.00 65.19 194 VAL A N 1
ATOM 1493 C CA . VAL A 1 194 ? -25.044 4.859 44.997 1.00 65.19 194 VAL A CA 1
ATOM 1494 C C . VAL A 1 194 ? -26.376 5.134 45.698 1.00 65.19 194 VAL A C 1
ATOM 1496 O O . VAL A 1 194 ? -26.591 6.259 46.150 1.00 65.19 194 VAL A O 1
ATOM 1499 N N . GLU A 1 195 ? -27.273 4.146 45.746 1.00 59.12 195 GLU A N 1
ATOM 1500 C CA . GLU A 1 195 ? -28.436 4.180 46.654 1.00 59.12 195 GLU A CA 1
ATOM 1501 C C . GLU A 1 195 ? -28.028 3.918 48.109 1.00 59.12 195 GLU A C 1
ATOM 1503 O O . GLU A 1 195 ? -27.148 3.053 48.341 1.00 59.12 195 GLU A O 1
#

Secondary structure (DSSP, 8-state):
---------S------------PPPPPPPPPPPPPPPPPPPPPPPPPPPP----EEPPPEE----SEE-SSEEEEEE--TT-SHHHHHTT-EEEEEEEEEETTEEEEEESPEEETTEEEEEEEEEEGGGTEEEEEEEEEESS-SPPP---TTSTTEEEEEEEE-----SSSS--SS--GGGS-HHHHHHHHT---

Sequence (195 aa):
MKTTFFYGLLFMAALSISSCSKGEDGEDGLPGPQGEQGIQGEQGPQGEPGTANVMYSDWMPIVWNIRDEPTFKSMLIEDERVTEDFIDTGGVILVFLKLTGGGTTSVVQLPIIRNNIALDFIYINTPSEDREGIGIRYYRDTGSDPLPDNLTSDGYLIRYVLIPGGVDLSGKGEMRADWDKMTYEQVAEKLGIVE

Nearest PDB structures (foldseek):
  5j96-assembly1_C  TM=2.176E-01  e=1.297E+00  Slow bee paralysis virus
  6jjc-assembly1_C  TM=2.453E-01  e=2.276E+00  Macrobrachium rosenbergii nodavirus
  6z1p-assembly1_AE  TM=2.957E-01  e=3.015E+00  Tetrahymena thermophila SB210
  7ozj-assembly1_B  TM=2.701E-01  e=5.000E+00  Human enterovirus 70 (strain J670/71)
  5j98-assembly1_C  TM=1.950E-01  e=3.373E+00  Slow bee paralysis virus

Mean predicted aligned error: 16.53 Å

Foldseek 3Di:
DDDDDDDDDDDDDDDDDDDDPPDPPPPDPDPDDDDDDDDDDDDDDDDDDDCFPKDKDDWAFDDQPPDDDQFKTKDFDDDPCQAPVQVVLPKDKWKWKWADDPNDIDIDTDFDDDPQWTWHWDFDDDVVVPGGGIMTMTGRPDDDGGDDDDRRDPRIIMMMMMGGHDDDPVDPDDVPPPVVPDDPVRVCVVRVNDD

Radius of gyration: 47.04 Å; Cα contacts (8 Å, |Δi|>4): 241; chains: 1; bounding box: 106×102×132 Å